Protein AF-A0A2N1A3V5-F1 (afdb_monomer)

Secondary structure (DSSP, 8-state):
--HHHHHHHHHHHPPP--EEE--GGGSPPHHHHHHHHHHHHHHHHHHHH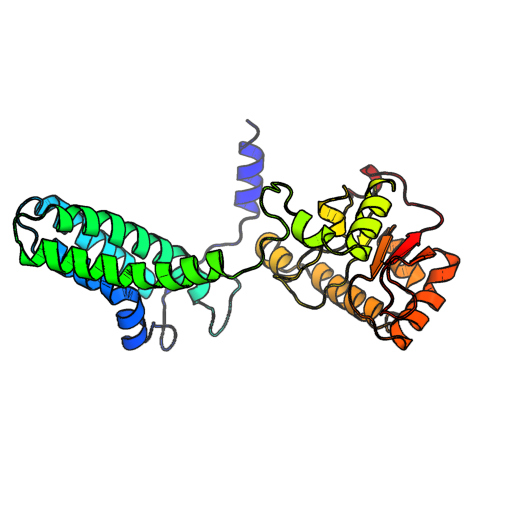-STTHHHHHHHHHHHHHHHHHHHHEEE--S--GGGTTHHIIIIIHHHHHHHHHHHHHHHHHT-SSHHHHHHHHHHHHHHTTHHHHHHHHHHHS--TTTT--STTTTTTTSHHHHHHHHHHHHSPS-EEE----SSSS-S-SHHHHHTT-EES---HHHHHHHH---HHHHHHHHHHHHHHTT--TTHHHHHHHTTEEEEEE-S---HHHHHHHHHHHTTTEEEEE-S-TTSPP-EEEEESS----GGGT--

Foldseek 3Di:
DVVVVVCVCCVVQPDDFDKDFQDDPSADDPVNVCVVCVLLLVLLVLLCVFDPCNVVSPVLSVVLVVLVVVLRTIAGQAPDDDNCRRVCSVVPSCVCSRVVSLVRSLVSQCVGPDPVSNVVSVVSVVVVCPCVVVVVVCVVPDDCQQPPPPDPCSVVLSDQLSVVQLVVLLPDAEFEEEEAQPDQDPDPPCPSCVNNVYHYLADRLVVCCRNNNDDVVSVVVNVLSNCLLQLNRPLLQVVCVVSQGFKYWDADAGDPVSVVSNCVNHVVQWDWDFRDDPPDGTGTMTGGPDHPHDPVVNVD

Sequence (300 aa):
MLIYPFFTDFSNGSLSTPVKLVTGLDHTPISRFLVLLWPLLLLIVMGLFEPKYRKWSITIALTFAFMLLVSEMIYIDDPTEGKYLRTNTVMKWWGWIYVGGIVSLGAVCLGSSKMWIRWSTVVILLLVNAYAYDVARHWVYSTKSAMGQLEGHAWYTSDGSHRDMFNYLQAQPFGILLENVPDNAYMNSSIYALFNNKAILLGWPSHLRTWHGDVPQVWNTTNDIRRFYEGKLANSADWLQVNKVNYVILERHQDVGAFELIHQQIKDDYTWQRFSPQQQAAKGIWTRKILFKNQADISQ

Solvent-accessible surface area (backbone atoms only — not comparable to full-atom values): 16919 Å² total; per-residue (Å²): 128,77,61,56,63,51,50,52,53,48,63,73,67,48,72,76,75,49,75,39,72,56,56,85,84,70,46,74,54,65,69,59,48,45,73,72,40,44,66,46,53,52,38,32,56,47,20,65,67,34,78,77,53,33,72,62,32,33,50,54,24,50,51,48,51,47,50,52,51,49,54,60,45,38,28,54,55,58,97,47,62,78,100,39,42,49,46,62,31,58,62,54,48,44,50,51,51,47,54,53,39,43,55,53,39,43,54,54,32,53,67,36,82,47,66,68,50,20,52,52,40,51,52,46,56,53,59,72,48,53,60,52,56,58,52,50,49,47,63,70,73,50,86,63,90,42,68,94,58,85,58,93,54,48,68,61,43,68,43,66,38,52,32,52,52,47,58,51,45,53,74,44,76,62,39,26,28,40,63,71,58,93,64,47,56,99,60,101,54,52,58,71,21,67,79,35,69,33,44,54,74,68,74,45,50,53,54,49,30,74,78,72,42,89,51,71,65,55,56,52,52,46,51,50,47,41,28,41,70,59,35,68,42,77,64,49,43,59,55,37,55,77,68,52,50,28,34,40,52,36,84,56,85,63,58,69,67,24,50,51,47,41,44,73,56,31,50,90,55,29,46,80,47,78,48,42,61,89,93,50,64,72,22,34,36,36,36,38,74,73,64,65,83,50,74,79,75,68,76,117

Radius of gyration: 26.78 Å; Cα contacts (8 Å, |Δi|>4): 350; chains: 1; bounding box: 57×45×72 Å

Mean predicted aligned error: 7.6 Å

pLDDT: mean 90.02, std 10.29, range [37.59, 98.56]

Structure (mmCIF, N/CA/C/O backbone):
data_AF-A0A2N1A3V5-F1
#
_entry.id   AF-A0A2N1A3V5-F1
#
loop_
_atom_site.group_PDB
_atom_site.id
_atom_site.type_symbol
_atom_site.label_atom_id
_atom_site.label_alt_id
_atom_site.label_comp_id
_atom_site.label_asym_id
_atom_site.label_entity_id
_atom_site.label_seq_id
_atom_site.pdbx_PDB_ins_code
_atom_site.Cartn_x
_atom_site.Cartn_y
_atom_site.Cartn_z
_atom_site.occupancy
_atom_site.B_iso_or_equiv
_atom_site.auth_seq_id
_atom_site.auth_comp_id
_atom_site.auth_asym_id
_atom_site.auth_atom_id
_atom_site.pdbx_PDB_model_num
ATOM 1 N N . MET A 1 1 ? 16.473 -26.299 12.539 1.00 54.81 1 MET A N 1
ATOM 2 C CA . MET A 1 1 ? 16.517 -24.905 13.036 1.00 54.81 1 MET A CA 1
ATOM 3 C C . MET A 1 1 ? 16.822 -23.955 11.875 1.00 54.81 1 MET A C 1
ATOM 5 O O . MET A 1 1 ? 17.945 -23.502 11.746 1.00 54.81 1 MET A O 1
ATOM 9 N N . LEU A 1 2 ? 15.846 -23.669 11.006 1.00 62.75 2 LEU A N 1
ATOM 10 C CA . LEU A 1 2 ? 16.014 -22.686 9.914 1.00 62.75 2 LEU A CA 1
ATOM 11 C C . LEU A 1 2 ? 15.670 -21.252 10.349 1.00 62.75 2 LEU A C 1
ATOM 13 O O . LEU A 1 2 ? 16.005 -20.297 9.665 1.00 62.75 2 LEU A O 1
ATOM 17 N N . ILE A 1 3 ? 15.024 -21.103 11.507 1.00 69.31 3 ILE A N 1
ATOM 18 C CA . ILE A 1 3 ? 14.579 -19.806 12.020 1.00 69.31 3 ILE A CA 1
ATOM 19 C C . ILE A 1 3 ? 15.674 -19.063 12.796 1.00 69.31 3 ILE A C 1
ATOM 21 O O . ILE A 1 3 ? 15.605 -17.851 12.933 1.00 69.31 3 ILE A O 1
ATOM 25 N N . TYR A 1 4 ? 16.687 -19.780 13.297 1.00 77.00 4 TYR A N 1
ATOM 26 C CA . TYR A 1 4 ? 17.766 -19.180 14.083 1.00 77.00 4 TYR A CA 1
ATOM 27 C C . TYR A 1 4 ? 18.659 -18.261 13.232 1.00 77.00 4 TYR A C 1
ATOM 29 O O . TYR A 1 4 ? 18.776 -17.102 13.610 1.00 77.00 4 TYR A O 1
ATOM 37 N N . PRO A 1 5 ? 19.171 -18.684 12.053 1.00 76.69 5 PRO A N 1
ATOM 38 C CA . PRO A 1 5 ? 19.904 -17.776 11.167 1.00 76.69 5 PRO A CA 1
ATOM 39 C C . PRO A 1 5 ? 19.055 -16.569 10.753 1.00 76.69 5 PRO A C 1
ATOM 41 O O . PRO A 1 5 ? 19.515 -15.440 10.843 1.00 76.69 5 PRO A O 1
ATOM 44 N N . PHE A 1 6 ? 17.776 -16.795 10.419 1.00 74.94 6 PHE A N 1
ATOM 45 C CA . PHE A 1 6 ? 16.840 -15.718 10.095 1.00 74.94 6 PHE A CA 1
ATOM 46 C C . PHE A 1 6 ? 16.686 -14.711 11.239 1.00 74.94 6 PHE A C 1
ATOM 48 O O . PHE A 1 6 ? 16.766 -13.516 10.996 1.00 74.94 6 PHE A O 1
ATOM 55 N N . PHE A 1 7 ? 16.482 -15.154 12.484 1.00 75.94 7 PHE A N 1
ATOM 56 C CA . PHE A 1 7 ? 16.355 -14.235 13.618 1.00 75.94 7 PHE A CA 1
ATOM 57 C C . PHE A 1 7 ? 17.662 -13.522 13.947 1.00 75.94 7 PHE A C 1
ATOM 59 O O . PHE A 1 7 ? 17.616 -12.365 14.350 1.00 75.94 7 PHE A O 1
ATOM 66 N N . THR A 1 8 ? 18.809 -14.178 13.781 1.00 78.88 8 THR A N 1
ATOM 67 C CA . THR A 1 8 ? 20.114 -13.544 13.978 1.00 78.88 8 THR A CA 1
ATOM 68 C C . THR A 1 8 ? 20.343 -12.448 12.939 1.00 78.88 8 THR A C 1
ATOM 70 O O . THR A 1 8 ? 20.636 -11.316 13.318 1.00 78.88 8 THR A O 1
ATOM 73 N N . ASP A 1 9 ? 20.117 -12.735 11.658 1.00 73.50 9 ASP A N 1
ATOM 74 C CA . ASP A 1 9 ? 20.274 -11.754 10.580 1.00 73.50 9 ASP A CA 1
ATOM 75 C C . ASP A 1 9 ? 19.220 -10.644 10.671 1.00 73.50 9 ASP A C 1
ATOM 77 O O . ASP A 1 9 ? 19.547 -9.466 10.555 1.00 73.50 9 ASP A O 1
ATOM 81 N N . PHE A 1 10 ? 17.964 -10.992 10.966 1.00 69.06 10 PHE A N 1
ATOM 82 C CA . PHE A 1 10 ? 16.883 -10.027 11.152 1.00 69.06 10 PHE A CA 1
ATOM 83 C C . PHE A 1 10 ? 17.120 -9.135 12.370 1.00 69.06 10 PHE A C 1
ATOM 85 O O . PHE A 1 10 ? 16.929 -7.932 12.276 1.00 69.06 10 PHE A O 1
ATOM 92 N N . SER A 1 11 ? 17.560 -9.681 13.507 1.00 69.56 11 SER A N 1
ATOM 93 C CA . SER A 1 11 ? 17.842 -8.882 14.706 1.00 69.56 11 SER A CA 1
ATOM 94 C C . SER A 1 11 ? 19.029 -7.948 14.490 1.00 69.56 11 SER A C 1
ATOM 96 O O . SER A 1 11 ? 18.981 -6.803 14.933 1.00 69.56 11 SER A O 1
ATOM 98 N N . ASN A 1 12 ? 20.075 -8.412 13.803 1.00 71.00 12 ASN A N 1
ATOM 99 C CA . ASN A 1 12 ? 21.267 -7.609 13.526 1.00 71.00 12 ASN A CA 1
ATOM 100 C C . ASN A 1 12 ? 21.033 -6.563 12.424 1.00 71.00 12 ASN A C 1
ATOM 102 O O . ASN A 1 12 ? 21.645 -5.501 12.458 1.00 71.00 12 ASN A O 1
ATOM 106 N N . GLY A 1 13 ? 20.156 -6.856 11.459 1.00 62.16 13 GLY A N 1
ATOM 107 C CA . GLY A 1 13 ? 19.764 -5.947 10.380 1.00 62.16 13 GLY A CA 1
ATOM 108 C C . GLY A 1 13 ? 18.531 -5.094 10.687 1.00 62.16 13 GLY A C 1
ATOM 109 O O . GLY A 1 13 ? 18.191 -4.217 9.893 1.00 62.16 13 GLY A O 1
ATOM 110 N N . SER A 1 14 ? 17.840 -5.341 11.805 1.00 62.28 14 SER A N 1
ATOM 111 C CA . SER A 1 14 ? 16.654 -4.570 12.170 1.00 62.28 14 SER A CA 1
ATOM 112 C C . SER A 1 14 ? 17.041 -3.126 12.454 1.00 62.28 14 SER A C 1
ATOM 114 O O . SER A 1 14 ? 17.944 -2.840 13.242 1.00 62.28 14 SER A O 1
ATOM 116 N N . LEU A 1 15 ? 16.338 -2.203 11.798 1.00 61.25 15 LEU A N 1
ATOM 117 C CA . LEU A 1 15 ? 16.410 -0.793 12.145 1.00 61.25 15 LEU A CA 1
ATOM 118 C C . LEU A 1 15 ? 16.051 -0.655 13.625 1.00 61.25 15 LEU A C 1
ATOM 120 O O . LEU A 1 15 ? 15.117 -1.307 14.105 1.00 61.25 15 LEU A O 1
ATOM 124 N N . SER A 1 16 ? 16.778 0.200 14.348 1.00 65.31 16 SER A N 1
ATOM 125 C CA . SER A 1 16 ? 16.343 0.585 15.684 1.00 65.31 16 SER A CA 1
ATOM 126 C C . SER A 1 16 ? 14.891 1.062 15.588 1.00 65.31 16 SER A C 1
ATOM 128 O O . SER A 1 16 ? 14.517 1.762 14.647 1.00 65.31 16 SER A O 1
ATOM 130 N N . THR A 1 17 ? 14.051 0.671 16.546 1.00 66.88 17 THR A N 1
ATOM 131 C CA . THR A 1 17 ? 12.679 1.184 16.667 1.00 66.88 17 THR A CA 1
ATOM 132 C C . THR A 1 17 ? 12.624 2.191 17.815 1.00 66.88 17 THR A C 1
ATOM 134 O O . THR A 1 17 ? 12.073 1.863 18.874 1.00 66.88 17 THR A O 1
ATOM 137 N N . PRO A 1 18 ? 13.259 3.376 17.688 1.00 80.44 18 PRO A N 1
ATOM 138 C CA . PRO A 1 18 ? 13.220 4.361 18.747 1.00 80.44 18 PRO A CA 1
ATOM 139 C C . PRO A 1 18 ? 11.768 4.724 19.042 1.00 80.44 18 PRO A C 1
ATOM 141 O O . PRO A 1 18 ? 10.959 4.958 18.147 1.00 80.44 18 PRO A O 1
ATOM 144 N N . VAL A 1 19 ? 11.427 4.744 20.323 1.00 87.44 19 VAL A N 1
ATOM 145 C CA . VAL A 1 19 ? 10.145 5.266 20.784 1.00 87.44 19 VAL A CA 1
ATOM 146 C C . VAL A 1 19 ? 10.364 6.729 21.133 1.00 87.44 19 VAL A C 1
ATOM 148 O O . VAL A 1 19 ? 11.245 7.049 21.932 1.00 87.44 19 VAL A O 1
ATOM 151 N N . LYS A 1 20 ? 9.567 7.618 20.544 1.00 90.75 20 LYS A N 1
ATOM 152 C CA . LYS A 1 20 ? 9.577 9.053 20.840 1.00 90.75 20 LYS A CA 1
ATOM 153 C C . LYS A 1 20 ? 8.276 9.476 21.502 1.00 90.75 20 LYS A C 1
ATOM 155 O O . LYS A 1 20 ? 7.218 8.889 21.271 1.00 90.75 20 LYS A O 1
ATOM 160 N N . LEU A 1 21 ? 8.368 10.518 22.324 1.00 92.56 21 LEU A N 1
ATOM 161 C CA . LEU A 1 21 ? 7.198 11.210 22.849 1.00 92.56 21 LEU A CA 1
ATOM 162 C C . LEU A 1 21 ? 6.596 12.091 21.755 1.00 92.56 21 LEU A C 1
ATOM 164 O O . LEU A 1 21 ? 7.317 12.744 21.000 1.00 92.56 21 LEU A O 1
ATOM 168 N N . VAL A 1 22 ? 5.271 12.119 21.691 1.00 92.12 22 VAL A N 1
ATOM 169 C CA . VAL A 1 22 ? 4.532 13.075 20.865 1.00 92.12 22 VAL A CA 1
ATOM 170 C C . VAL A 1 22 ? 4.698 14.465 21.477 1.00 92.12 22 VAL A C 1
ATOM 172 O O . VAL A 1 22 ? 4.609 14.617 22.695 1.00 92.12 22 VAL A O 1
ATOM 175 N N . THR A 1 23 ? 4.966 15.479 20.650 1.00 91.69 23 THR A N 1
ATOM 176 C CA . THR A 1 23 ? 5.179 16.851 21.129 1.00 91.69 23 THR A CA 1
ATOM 177 C C . THR A 1 23 ? 4.416 17.875 20.292 1.00 91.69 23 THR A C 1
ATOM 179 O O . THR A 1 23 ? 4.174 17.680 19.104 1.00 91.69 23 THR A O 1
ATOM 182 N N . GLY A 1 24 ? 4.035 18.992 20.919 1.00 88.75 24 GLY A N 1
ATOM 183 C CA . GLY A 1 24 ? 3.518 20.178 20.233 1.00 88.75 24 GLY A CA 1
ATOM 184 C C . GLY A 1 24 ? 2.336 19.905 19.296 1.00 88.75 24 GLY A C 1
ATOM 185 O O . GLY A 1 24 ? 1.269 19.475 19.731 1.00 88.75 24 GLY A O 1
ATOM 186 N N . LEU A 1 25 ? 2.529 20.203 18.009 1.00 87.06 25 LEU A N 1
ATOM 187 C CA . LEU A 1 25 ? 1.499 20.095 16.968 1.00 87.06 25 LEU A CA 1
ATOM 188 C C . LEU A 1 25 ? 1.279 18.663 16.461 1.00 87.06 25 LEU A C 1
ATOM 190 O O . LEU A 1 25 ? 0.334 18.440 15.706 1.00 87.06 25 LEU A O 1
ATOM 194 N N . ASP A 1 26 ? 2.105 17.702 16.884 1.00 89.50 26 ASP A N 1
ATOM 195 C CA . ASP A 1 26 ? 1.961 16.299 16.484 1.00 89.50 26 ASP A CA 1
ATOM 196 C C . ASP A 1 26 ? 0.851 15.582 17.265 1.00 89.50 26 ASP A C 1
ATOM 198 O O . ASP A 1 26 ? 0.452 14.470 16.905 1.00 89.50 26 ASP A O 1
ATOM 202 N N . HIS A 1 27 ? 0.325 16.198 18.329 1.00 92.56 27 HIS A N 1
ATOM 203 C CA . HIS A 1 27 ? -0.861 15.697 19.015 1.00 92.56 27 HIS A CA 1
ATOM 204 C C . HIS A 1 27 ? -2.079 15.709 18.097 1.00 92.56 27 HIS A C 1
ATOM 206 O O . HIS A 1 27 ? -2.301 16.637 17.314 1.00 92.56 27 HIS A O 1
ATOM 212 N N . THR A 1 28 ? -2.916 14.683 18.224 1.00 92.00 28 THR A N 1
ATOM 213 C CA . THR A 1 28 ? -4.140 14.606 17.437 1.00 92.00 28 THR A CA 1
ATOM 214 C C . THR A 1 28 ? -5.072 15.731 17.881 1.00 92.00 28 THR A C 1
ATOM 216 O O . THR A 1 28 ? -5.415 15.800 19.064 1.00 92.00 28 THR A O 1
ATOM 219 N N . PRO A 1 29 ? -5.561 16.590 16.966 1.00 93.56 29 PRO A N 1
ATOM 220 C CA . PRO A 1 29 ? -6.566 17.578 17.323 1.00 93.56 29 PRO A CA 1
ATOM 221 C C . PRO A 1 29 ? -7.776 16.898 17.969 1.00 93.56 29 PRO A C 1
ATOM 223 O O . PRO A 1 29 ? -8.329 15.955 17.398 1.00 93.56 29 PRO A O 1
ATOM 226 N N . ILE A 1 30 ? -8.211 17.394 19.131 1.00 94.06 30 ILE A N 1
ATOM 227 C CA . ILE A 1 30 ? -9.273 16.769 19.943 1.00 94.06 30 ILE A CA 1
ATOM 228 C C . ILE A 1 30 ? -10.534 16.510 19.112 1.00 94.06 30 ILE A C 1
ATOM 230 O O . ILE A 1 30 ? -11.133 15.445 19.210 1.00 94.06 30 ILE A O 1
ATOM 234 N N . SER A 1 31 ? -10.911 17.442 18.234 1.00 96.12 31 SER A N 1
ATOM 235 C CA . SER A 1 31 ? -12.064 17.270 17.346 1.00 96.12 31 SER A CA 1
ATOM 236 C C . SER A 1 31 ? -11.926 16.055 16.424 1.00 96.12 31 SER A C 1
ATOM 238 O O . SER A 1 31 ? -12.871 15.284 16.291 1.00 96.12 31 SER A O 1
ATOM 240 N N . ARG A 1 32 ? -10.747 15.834 15.830 1.00 93.88 32 ARG A N 1
ATOM 241 C CA . ARG A 1 32 ? -10.474 14.672 14.967 1.00 93.88 32 ARG A CA 1
ATOM 242 C C . ARG A 1 32 ? -10.412 13.381 15.774 1.00 93.88 32 ARG A C 1
ATOM 244 O O . ARG A 1 32 ? -10.947 12.372 15.327 1.00 93.88 32 ARG A O 1
ATOM 251 N N . PHE A 1 33 ? -9.813 13.432 16.963 1.00 94.25 33 PHE A N 1
ATOM 252 C CA . PHE A 1 33 ? -9.770 12.301 17.887 1.00 94.25 33 PHE A CA 1
ATOM 253 C C . PHE A 1 33 ? -11.186 11.845 18.256 1.00 94.25 33 PHE A C 1
ATOM 255 O O . PHE A 1 33 ? -11.514 10.671 18.113 1.00 94.25 33 PHE A O 1
ATOM 262 N N . LEU A 1 34 ? -12.056 12.780 18.649 1.00 96.06 34 LEU A N 1
ATOM 263 C CA . LEU A 1 34 ? -13.447 12.489 18.988 1.00 96.06 34 LEU A CA 1
ATOM 264 C C . LEU A 1 34 ? -14.230 11.976 17.778 1.00 96.06 34 LEU A C 1
ATOM 266 O O . LEU A 1 34 ? -14.886 10.949 17.886 1.00 96.06 34 LEU A O 1
ATOM 270 N N . VAL A 1 35 ? -14.138 12.629 16.616 1.00 94.38 35 VAL A N 1
ATOM 271 C CA . VAL A 1 35 ? -14.856 12.193 15.403 1.00 94.38 35 VAL A CA 1
ATOM 272 C C . VAL A 1 35 ? -14.436 10.792 14.954 1.00 94.38 35 VAL A C 1
ATOM 274 O O . VAL A 1 35 ? -15.271 10.042 14.457 1.00 94.38 35 VAL A O 1
ATOM 277 N N . LEU A 1 36 ? -13.172 10.414 15.136 1.00 93.88 36 LEU A N 1
ATOM 278 C CA . LEU A 1 36 ? -12.700 9.086 14.755 1.00 93.88 36 LEU A CA 1
ATOM 279 C C . LEU A 1 36 ? -13.036 8.020 15.809 1.00 93.88 36 LEU A C 1
ATOM 281 O O . LEU A 1 36 ? -13.425 6.908 15.464 1.00 93.88 36 LEU A O 1
ATOM 285 N N . LEU A 1 37 ? -12.877 8.345 17.094 1.00 96.38 37 LEU A N 1
ATOM 286 C CA . LEU A 1 37 ? -12.910 7.367 18.184 1.00 96.38 37 LEU A CA 1
ATOM 287 C C . LEU A 1 37 ? -14.205 7.383 19.000 1.00 96.38 37 LEU A C 1
ATOM 289 O O . LEU A 1 37 ? -14.332 6.567 19.912 1.00 96.38 37 LEU A O 1
ATOM 293 N N . TRP A 1 38 ? -15.183 8.245 18.688 1.00 97.06 38 TRP A N 1
ATOM 294 C CA . TRP A 1 38 ? -16.447 8.331 19.436 1.00 97.06 38 TRP A CA 1
ATOM 295 C C . TRP A 1 38 ? -17.125 6.975 19.693 1.00 97.06 38 TRP A C 1
ATOM 297 O O . TRP A 1 38 ? -17.597 6.799 20.819 1.00 97.06 38 TRP A O 1
ATOM 307 N N . PRO A 1 39 ? -17.153 5.988 18.764 1.00 97.62 39 PRO A N 1
ATOM 308 C CA . PRO A 1 39 ? -17.832 4.722 19.026 1.00 97.62 39 PRO A CA 1
ATOM 309 C C . PRO A 1 39 ? -17.152 3.965 20.164 1.00 97.62 39 PRO A C 1
ATOM 311 O O . PRO A 1 39 ? -17.810 3.494 21.091 1.00 97.62 39 PRO A O 1
ATOM 314 N N . LEU A 1 40 ? -15.818 3.911 20.128 1.00 98.19 40 LEU A N 1
ATOM 315 C CA . LEU A 1 40 ? -15.018 3.271 21.161 1.00 98.19 40 LEU A CA 1
ATOM 316 C C . LEU A 1 40 ? -15.095 4.047 22.479 1.00 98.19 40 LEU A C 1
ATOM 318 O O . LEU A 1 40 ? -15.264 3.435 23.527 1.00 98.19 40 LEU A O 1
ATOM 322 N N . LEU A 1 41 ? -15.029 5.380 22.447 1.00 98.31 41 LEU A N 1
ATOM 323 C CA . LEU A 1 41 ? -15.118 6.210 23.652 1.00 98.31 41 LEU A CA 1
ATOM 324 C C . LEU A 1 41 ? -16.463 6.031 24.368 1.00 98.31 41 LEU A C 1
ATOM 326 O O . LEU A 1 41 ? -16.487 5.850 25.585 1.00 98.31 41 LEU A O 1
ATOM 330 N N . LEU A 1 42 ? -17.578 6.008 23.630 1.00 98.38 42 LEU A N 1
ATOM 331 C CA . LEU A 1 42 ? -18.893 5.725 24.210 1.00 98.38 42 LEU A CA 1
ATOM 332 C C . LEU A 1 42 ? -18.965 4.309 24.787 1.00 98.38 42 LEU A C 1
ATOM 334 O O . LEU A 1 42 ? -19.506 4.124 25.876 1.00 98.38 42 LEU A O 1
ATOM 338 N N . LEU A 1 43 ? -18.397 3.314 24.100 1.00 98.44 43 LEU A N 1
ATOM 339 C CA . LEU A 1 43 ? -18.345 1.940 24.601 1.00 98.44 43 LEU A CA 1
ATOM 340 C C . LEU A 1 43 ? -17.472 1.798 25.851 1.00 98.44 43 LEU A C 1
ATOM 342 O O . LEU A 1 43 ? -17.847 1.051 26.750 1.00 98.44 43 LEU A O 1
ATOM 346 N N . ILE A 1 44 ? -16.364 2.537 25.952 1.00 98.56 44 ILE A N 1
ATOM 347 C CA . ILE A 1 44 ? -15.540 2.614 27.167 1.00 98.56 44 ILE A CA 1
ATOM 348 C C . ILE A 1 44 ? -16.379 3.177 28.313 1.00 98.56 44 ILE A C 1
ATOM 350 O O . ILE A 1 44 ? -16.464 2.547 29.365 1.00 98.56 44 ILE A O 1
ATOM 354 N N . VAL A 1 45 ? -17.049 4.316 28.102 1.00 98.25 45 VAL A N 1
ATOM 355 C CA . VAL A 1 45 ? -17.907 4.935 29.123 1.00 98.25 45 VAL A CA 1
ATOM 356 C C . VAL A 1 45 ? -18.994 3.960 29.569 1.00 98.25 45 VAL A C 1
ATOM 358 O O . VAL A 1 45 ? -19.115 3.692 30.760 1.00 98.25 45 VAL A O 1
ATOM 361 N N . MET A 1 46 ? -19.746 3.368 28.641 1.00 98.19 46 MET A N 1
ATOM 362 C CA . MET A 1 46 ? -20.787 2.391 28.977 1.00 98.19 46 MET A CA 1
ATOM 363 C C . MET A 1 46 ? -20.225 1.153 29.682 1.00 98.19 46 MET A C 1
ATOM 365 O O . MET A 1 46 ? -20.824 0.677 30.647 1.00 98.19 46 MET A O 1
ATOM 369 N N . GLY A 1 47 ? -19.054 0.675 29.259 1.00 97.56 47 GLY A N 1
ATOM 370 C CA . GLY A 1 47 ? -18.364 -0.454 29.869 1.00 97.56 47 GLY A CA 1
ATOM 371 C C . GLY A 1 47 ? -18.021 -0.223 31.343 1.00 97.56 47 GLY A C 1
ATOM 372 O O . GLY A 1 47 ? -18.090 -1.164 32.136 1.00 97.56 47 GLY A O 1
ATOM 373 N N . LEU A 1 48 ? -17.744 1.019 31.751 1.00 97.75 48 LEU A N 1
ATOM 374 C CA . LEU A 1 48 ? -17.525 1.373 33.160 1.00 97.75 48 LEU A CA 1
ATOM 375 C C . LEU A 1 48 ? -18.802 1.272 34.015 1.00 97.75 48 LEU A C 1
ATOM 377 O O . LEU A 1 48 ? -18.717 1.038 35.224 1.00 97.75 48 LEU A O 1
ATOM 381 N N . PHE A 1 49 ? -19.980 1.420 33.401 1.00 96.75 49 PHE A N 1
ATOM 382 C CA . PHE A 1 49 ? -21.285 1.367 34.072 1.00 96.75 49 PHE A CA 1
ATOM 383 C C . PHE A 1 49 ? -22.002 0.019 33.933 1.00 96.75 49 PHE A C 1
ATOM 385 O O . PHE A 1 49 ? -23.097 -0.140 34.477 1.00 96.75 49 PHE A O 1
ATOM 392 N N . GLU A 1 50 ? -21.406 -0.958 33.245 1.00 96.56 50 GLU A N 1
ATOM 393 C CA . GLU A 1 50 ? -22.018 -2.264 33.014 1.00 96.56 50 GLU A CA 1
ATOM 394 C C . GLU A 1 50 ? -22.180 -3.063 34.322 1.00 96.56 50 GLU A C 1
ATOM 396 O O . GLU A 1 50 ? -21.179 -3.412 34.954 1.00 96.56 50 GLU A O 1
ATOM 401 N N . PRO A 1 51 ? -23.410 -3.404 34.760 1.00 93.88 51 PRO A N 1
ATOM 402 C CA . PRO A 1 51 ? -23.592 -4.060 36.051 1.00 93.88 51 PRO A CA 1
ATOM 403 C C . PRO A 1 51 ? -23.404 -5.581 36.021 1.00 93.88 51 PRO A C 1
ATOM 405 O O . PRO A 1 51 ? -22.993 -6.139 37.037 1.00 93.88 51 PRO A O 1
ATOM 408 N N . LYS A 1 52 ? -23.704 -6.273 34.912 1.00 93.38 52 LYS A N 1
ATOM 409 C CA . LYS A 1 52 ? -23.722 -7.747 34.875 1.00 93.38 52 LYS A CA 1
ATOM 410 C C . LYS A 1 52 ? -22.314 -8.333 34.867 1.00 93.38 52 LYS A C 1
ATOM 412 O O . LYS A 1 52 ? -22.026 -9.269 35.605 1.00 93.38 52 LYS A O 1
ATOM 417 N N . TYR A 1 53 ? -21.430 -7.750 34.061 1.00 93.19 53 TYR A N 1
ATOM 418 C CA . TYR A 1 53 ? -20.041 -8.190 33.893 1.00 93.19 53 TYR A CA 1
ATOM 419 C C . TYR A 1 53 ? -19.048 -7.160 34.438 1.00 93.19 53 TYR A C 1
ATOM 421 O O . TYR A 1 53 ? -17.959 -6.994 33.897 1.00 93.19 53 TYR A O 1
ATOM 429 N N . ARG A 1 54 ? -19.419 -6.452 35.512 1.00 93.25 54 ARG A N 1
ATOM 430 C CA . ARG A 1 54 ? -18.773 -5.207 35.950 1.00 93.25 54 ARG A CA 1
ATOM 431 C C . ARG A 1 54 ? -17.249 -5.254 36.016 1.00 93.25 54 ARG A C 1
ATOM 433 O O . ARG A 1 54 ? -16.598 -4.416 35.407 1.00 93.25 54 ARG A O 1
ATOM 440 N N . LYS A 1 55 ? -16.674 -6.225 36.736 1.00 96.12 55 LYS A N 1
ATOM 441 C CA . LYS A 1 55 ? -15.209 -6.328 36.887 1.00 96.12 55 LYS A CA 1
ATOM 442 C C . LYS A 1 55 ? -14.523 -6.486 35.529 1.00 96.12 55 LYS A C 1
ATOM 444 O O . LYS A 1 55 ? -13.611 -5.735 35.220 1.00 96.12 55 LYS A O 1
ATOM 449 N N . TRP A 1 56 ? -15.018 -7.417 34.715 1.00 96.25 56 TRP A N 1
ATOM 450 C CA . TRP A 1 56 ? -14.482 -7.707 33.387 1.00 96.25 56 TRP A CA 1
ATOM 451 C C . TRP A 1 56 ? -14.619 -6.519 32.430 1.00 96.25 56 TRP A C 1
ATOM 453 O O . TRP A 1 56 ? -13.658 -6.127 31.776 1.00 96.25 56 TRP A O 1
ATOM 463 N N . SER A 1 57 ? -15.800 -5.904 32.410 1.00 97.19 57 SER A N 1
ATOM 464 C CA . SER A 1 57 ? -16.104 -4.741 31.582 1.00 97.19 57 SER A CA 1
ATOM 465 C C . SER A 1 57 ? -15.217 -3.542 31.925 1.00 97.19 57 SER A C 1
ATOM 467 O O . SER A 1 57 ? -14.649 -2.924 31.028 1.00 97.19 57 SER A O 1
ATOM 469 N N . ILE A 1 58 ? -15.022 -3.257 33.220 1.00 98.06 58 ILE A N 1
ATOM 470 C CA . ILE A 1 58 ? -14.113 -2.199 33.683 1.00 98.06 58 ILE A CA 1
ATOM 471 C C . ILE A 1 58 ? -12.673 -2.506 33.272 1.00 98.06 58 ILE A C 1
ATOM 473 O O . ILE A 1 58 ? -11.996 -1.610 32.778 1.00 98.06 58 ILE A O 1
ATOM 477 N N . THR A 1 59 ? -12.202 -3.747 33.441 1.00 98.19 59 THR A N 1
ATOM 478 C CA . THR A 1 59 ? -10.848 -4.131 33.018 1.00 98.19 59 THR A CA 1
ATOM 479 C C . THR A 1 59 ? -10.645 -3.860 31.532 1.00 98.19 59 THR A C 1
ATOM 481 O O . THR A 1 59 ? -9.710 -3.149 31.181 1.00 98.19 59 THR A O 1
ATOM 484 N N . ILE A 1 60 ? -11.549 -4.336 30.671 1.00 97.94 60 ILE A N 1
ATOM 485 C CA . ILE A 1 60 ? -11.471 -4.092 29.225 1.00 97.94 60 ILE A CA 1
ATOM 486 C C . ILE A 1 60 ? -11.502 -2.587 28.922 1.00 97.94 60 ILE A C 1
ATOM 488 O O . ILE A 1 60 ? -10.655 -2.092 28.179 1.00 97.94 60 ILE A O 1
ATOM 492 N N . ALA A 1 61 ? -12.450 -1.849 29.508 1.00 98.31 61 ALA A N 1
ATOM 493 C CA . ALA A 1 61 ? -12.615 -0.417 29.268 1.00 98.31 61 ALA A CA 1
ATOM 494 C C . ALA A 1 61 ? -11.351 0.371 29.638 1.00 98.31 61 ALA A C 1
ATOM 496 O O . ALA A 1 61 ? -10.880 1.188 28.847 1.00 98.31 61 ALA A O 1
ATOM 497 N N . LEU A 1 62 ? -10.765 0.086 30.804 1.00 98.38 62 LEU A N 1
ATOM 498 C CA . LEU A 1 62 ? -9.530 0.722 31.256 1.00 98.38 62 LEU A CA 1
ATOM 499 C C . LEU A 1 62 ? -8.322 0.301 30.417 1.00 98.38 62 LEU A C 1
ATOM 501 O O . LEU A 1 62 ? -7.481 1.146 30.131 1.00 98.38 62 LEU A O 1
ATOM 505 N N . THR A 1 63 ? -8.239 -0.958 29.975 1.00 98.38 63 THR A N 1
ATOM 506 C CA . THR A 1 63 ? -7.166 -1.413 29.079 1.00 98.38 63 THR A CA 1
ATOM 507 C C . THR A 1 63 ? -7.190 -0.653 27.756 1.00 98.38 63 THR A C 1
ATOM 509 O O . THR A 1 63 ? -6.163 -0.109 27.358 1.00 98.38 63 THR A O 1
ATOM 512 N N . PHE A 1 64 ? -8.344 -0.551 27.089 1.00 98.25 64 PHE A N 1
ATOM 513 C CA . PHE A 1 64 ? -8.432 0.177 25.819 1.00 98.25 64 PHE A CA 1
ATOM 514 C C . PHE A 1 64 ? -8.272 1.690 26.000 1.00 98.25 64 PHE A C 1
ATOM 516 O O . PHE A 1 64 ? -7.613 2.324 25.178 1.00 98.25 64 PHE A O 1
ATOM 523 N N . ALA A 1 65 ? -8.782 2.269 27.092 1.00 98.19 65 ALA A N 1
ATOM 524 C CA . ALA A 1 65 ? -8.528 3.671 27.428 1.00 98.19 65 AL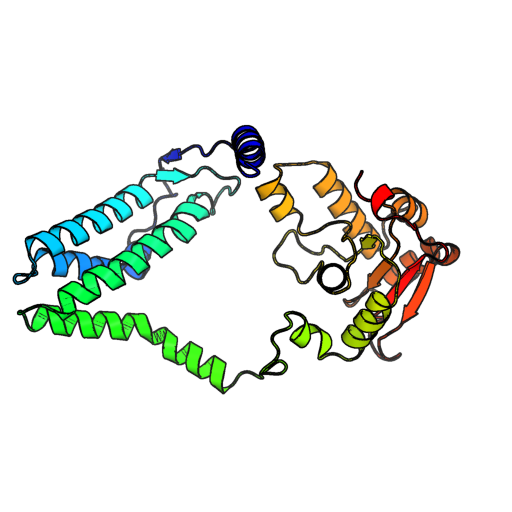A A CA 1
ATOM 525 C C . ALA A 1 65 ? -7.030 3.943 27.648 1.00 98.19 65 ALA A C 1
ATOM 527 O O . ALA A 1 65 ? -6.496 4.927 27.140 1.00 98.19 65 ALA A O 1
ATOM 528 N N . PHE A 1 66 ? -6.337 3.047 28.354 1.00 98.12 66 PHE A N 1
ATOM 529 C CA . PHE A 1 66 ? -4.897 3.134 28.569 1.00 98.12 66 PHE A CA 1
ATOM 530 C C . PHE A 1 66 ? -4.115 2.983 27.261 1.00 98.12 66 PHE A C 1
ATOM 532 O O . PHE A 1 66 ? -3.217 3.776 27.000 1.00 98.12 66 PHE A O 1
ATOM 539 N N . MET A 1 67 ? -4.472 2.024 26.404 1.00 97.31 67 MET A N 1
ATOM 540 C CA . MET A 1 67 ? -3.836 1.866 25.092 1.00 97.31 67 MET A CA 1
ATOM 541 C C . MET A 1 67 ? -4.024 3.105 24.209 1.00 97.31 67 MET A C 1
ATOM 543 O O . MET A 1 67 ? -3.062 3.545 23.583 1.00 97.31 67 MET A O 1
ATOM 547 N N . LEU A 1 68 ? -5.225 3.700 24.194 1.00 96.38 68 LEU A N 1
ATOM 548 C CA . LEU A 1 68 ? -5.474 4.967 23.501 1.00 96.38 68 LEU A CA 1
ATOM 549 C C . LEU A 1 68 ? -4.584 6.081 24.053 1.00 96.38 68 LEU A C 1
ATOM 551 O O . LEU A 1 68 ? -3.921 6.761 23.273 1.00 96.38 68 LEU A O 1
ATOM 555 N N . LEU A 1 69 ? -4.508 6.221 25.380 1.00 95.88 69 LEU A N 1
ATOM 556 C CA . LEU A 1 69 ? -3.650 7.210 26.030 1.00 95.88 69 LEU A CA 1
ATOM 557 C C . LEU A 1 69 ? -2.180 7.019 25.639 1.00 95.88 69 LEU A C 1
ATOM 559 O O . LEU A 1 69 ? -1.549 7.959 25.170 1.00 95.88 69 LEU A O 1
ATOM 563 N N . VAL A 1 70 ? -1.647 5.802 25.764 1.00 95.25 70 VAL A N 1
ATOM 564 C CA . VAL A 1 70 ? -0.263 5.484 25.384 1.00 95.25 70 VAL A CA 1
ATOM 565 C C . VAL A 1 70 ? -0.025 5.812 23.911 1.00 95.25 70 VAL A C 1
ATOM 567 O O . VAL A 1 70 ? 0.931 6.508 23.590 1.00 95.25 70 VAL A O 1
ATOM 570 N N . SER A 1 71 ? -0.922 5.401 23.015 1.00 94.19 71 SER A N 1
ATOM 571 C CA . SER A 1 71 ? -0.801 5.688 21.579 1.00 94.19 71 SER A CA 1
ATOM 572 C C . SER A 1 71 ? -0.908 7.179 21.222 1.00 94.19 71 SER A C 1
ATOM 574 O O . SER A 1 71 ? -0.494 7.592 20.138 1.00 94.19 71 SER A O 1
ATOM 576 N N . GLU A 1 72 ? -1.463 8.007 22.109 1.00 94.44 72 GLU A N 1
ATOM 577 C CA . GLU A 1 72 ? -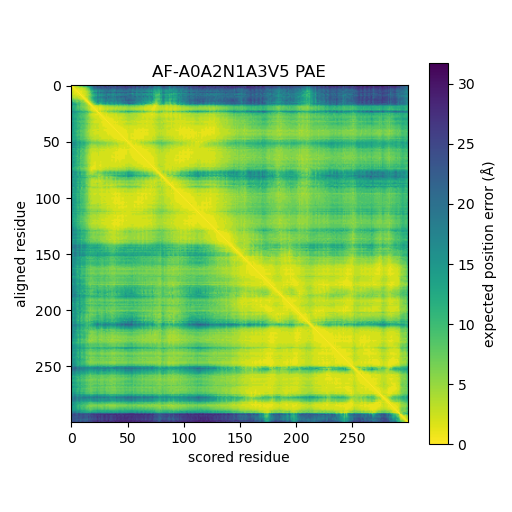1.467 9.459 21.939 1.00 94.44 72 GLU A CA 1
ATOM 578 C C . GLU A 1 72 ? -0.185 10.115 22.464 1.00 94.44 72 GLU A C 1
ATOM 580 O O . GLU A 1 72 ? 0.182 11.187 21.993 1.00 94.44 72 GLU A O 1
ATOM 585 N N . MET A 1 73 ? 0.511 9.470 23.403 1.00 94.38 73 MET A N 1
ATOM 586 C CA . MET A 1 73 ? 1.712 10.010 24.048 1.00 94.38 73 MET A CA 1
ATOM 587 C C . MET A 1 73 ? 3.018 9.536 23.409 1.00 94.38 73 MET A C 1
ATOM 589 O O . MET A 1 73 ? 4.014 10.253 23.488 1.00 94.38 73 MET A O 1
ATOM 593 N N . ILE A 1 74 ? 3.039 8.354 22.786 1.00 93.12 74 ILE A N 1
ATOM 594 C CA . ILE A 1 74 ? 4.245 7.786 22.172 1.00 93.12 74 ILE A CA 1
ATOM 595 C C . ILE A 1 74 ? 4.029 7.365 20.719 1.00 93.12 74 ILE A C 1
ATOM 597 O O . ILE A 1 74 ? 2.941 6.947 20.319 1.00 93.12 74 ILE A O 1
ATOM 601 N N . TYR A 1 75 ? 5.100 7.423 19.932 1.00 91.19 75 TYR A N 1
ATOM 602 C CA . TYR A 1 75 ? 5.144 6.852 18.593 1.00 91.19 75 TYR A CA 1
ATOM 603 C C . TYR A 1 75 ? 6.475 6.171 18.293 1.00 91.19 75 TYR A C 1
ATOM 605 O O . TYR A 1 75 ? 7.485 6.431 18.947 1.00 91.19 75 TYR A O 1
ATOM 613 N N . ILE A 1 76 ? 6.447 5.258 17.321 1.00 86.94 76 ILE A N 1
ATOM 614 C CA . ILE A 1 76 ? 7.661 4.653 16.770 1.00 86.94 76 ILE A CA 1
ATOM 615 C C . ILE A 1 76 ? 8.245 5.648 15.773 1.00 86.94 76 ILE A C 1
ATOM 617 O O . ILE A 1 76 ? 7.590 5.961 14.781 1.00 86.94 76 ILE A O 1
ATOM 621 N N . ASP A 1 77 ? 9.456 6.112 16.055 1.00 81.12 77 ASP A N 1
ATOM 622 C CA . ASP A 1 77 ? 10.260 6.963 15.188 1.00 81.12 77 ASP A CA 1
ATOM 623 C C . ASP A 1 77 ? 10.757 6.132 14.005 1.00 81.12 77 ASP A C 1
ATOM 625 O O . ASP A 1 77 ? 11.731 5.385 14.096 1.00 81.12 77 ASP A O 1
ATOM 629 N N . ASP A 1 78 ? 9.987 6.187 12.925 1.00 76.38 78 ASP A N 1
ATOM 630 C CA . ASP A 1 78 ? 10.254 5.493 11.678 1.00 76.38 78 ASP A CA 1
ATOM 631 C C . ASP A 1 78 ? 10.728 6.493 10.603 1.00 76.38 78 ASP A C 1
ATOM 633 O O . ASP A 1 78 ? 10.762 7.700 10.841 1.00 76.38 78 ASP A O 1
ATOM 637 N N . PRO A 1 79 ? 11.099 6.035 9.394 1.00 70.50 79 PRO A N 1
ATOM 638 C CA . PRO A 1 79 ? 11.555 6.931 8.330 1.00 70.50 79 PRO A CA 1
ATOM 639 C C . PRO A 1 79 ? 10.488 7.906 7.797 1.00 70.50 79 PRO A C 1
ATOM 641 O O . PRO A 1 79 ? 10.765 8.622 6.831 1.00 70.50 79 PRO A O 1
ATOM 644 N N . THR A 1 80 ? 9.257 7.900 8.328 1.00 74.12 80 THR A N 1
ATOM 645 C CA . THR A 1 80 ? 8.215 8.839 7.909 1.00 74.12 80 THR A CA 1
ATOM 646 C C . THR A 1 80 ? 8.354 10.146 8.684 1.00 74.12 80 THR A C 1
ATOM 648 O O . THR A 1 80 ? 8.249 10.196 9.901 1.00 74.12 80 THR A O 1
ATOM 651 N N . GLU A 1 81 ? 8.612 11.235 7.963 1.00 73.00 81 GLU A N 1
ATOM 652 C CA . GLU A 1 81 ? 8.933 12.532 8.563 1.00 73.00 81 GLU A CA 1
ATOM 653 C C . GLU A 1 81 ? 7.793 13.556 8.419 1.00 73.00 81 GLU A C 1
ATOM 655 O O . GLU A 1 81 ? 6.798 13.365 7.704 1.00 73.00 81 GLU A O 1
ATOM 660 N N . GLY A 1 82 ? 7.949 14.690 9.107 1.00 79.19 82 GLY A N 1
ATOM 661 C CA . GLY A 1 82 ? 7.050 15.837 9.026 1.00 79.19 82 GLY A CA 1
ATOM 662 C C . GLY A 1 82 ? 5.614 15.494 9.420 1.00 79.19 82 GLY A C 1
ATOM 663 O O . GLY A 1 82 ? 5.354 14.917 10.470 1.00 79.19 82 GLY A O 1
ATOM 664 N N . LYS A 1 83 ? 4.647 15.816 8.556 1.00 76.69 83 LYS A N 1
ATOM 665 C CA . LYS A 1 83 ? 3.217 15.594 8.845 1.00 76.69 83 LYS A CA 1
ATOM 666 C C . LYS A 1 83 ? 2.823 14.118 9.034 1.00 76.69 83 LYS A C 1
ATOM 668 O O . LYS A 1 83 ? 1.677 13.845 9.381 1.00 76.69 83 LYS A O 1
ATOM 673 N N . TYR A 1 84 ? 3.735 13.185 8.759 1.00 80.12 84 TYR A N 1
ATOM 674 C CA . TYR A 1 84 ? 3.506 11.746 8.817 1.00 80.12 84 TYR A CA 1
ATOM 675 C C . TYR A 1 84 ? 4.235 11.048 9.975 1.00 80.12 84 TYR A C 1
ATOM 677 O O . TYR A 1 84 ? 4.098 9.836 10.079 1.00 80.12 84 TYR A O 1
ATOM 685 N N . LEU A 1 85 ? 4.904 11.775 10.882 1.00 85.62 85 LEU A N 1
ATOM 686 C CA . LEU A 1 85 ? 5.699 11.214 11.996 1.00 85.62 85 LEU A CA 1
ATOM 687 C C . LEU A 1 85 ? 4.993 10.111 12.801 1.00 85.62 85 LEU A C 1
ATOM 689 O O . LEU A 1 85 ? 5.608 9.156 13.259 1.00 85.62 85 LEU A O 1
ATOM 693 N N . ARG A 1 86 ? 3.673 10.222 12.980 1.00 88.00 86 ARG A N 1
ATOM 694 C CA . ARG A 1 86 ? 2.877 9.277 13.780 1.00 88.00 86 ARG A CA 1
ATOM 695 C C . ARG A 1 86 ? 2.138 8.231 12.950 1.00 88.00 86 ARG A C 1
ATOM 697 O O . ARG A 1 86 ? 1.241 7.567 13.476 1.00 88.00 86 ARG A O 1
ATOM 704 N N . THR A 1 87 ? 2.479 8.070 11.670 1.00 84.50 87 THR A N 1
ATOM 705 C CA . THR A 1 87 ? 1.733 7.205 10.742 1.00 84.50 87 THR A CA 1
ATOM 706 C C . THR A 1 87 ? 1.622 5.788 11.275 1.00 84.50 87 THR A C 1
ATOM 708 O O . THR A 1 87 ? 0.524 5.247 11.300 1.00 84.50 87 THR A O 1
ATOM 711 N N . ASN A 1 88 ? 2.701 5.190 11.782 1.00 83.00 88 ASN A N 1
ATOM 712 C CA . ASN A 1 88 ? 2.626 3.837 12.335 1.00 83.00 88 ASN A CA 1
ATOM 713 C C . ASN A 1 88 ? 1.705 3.733 13.552 1.00 83.00 88 ASN A C 1
ATOM 715 O O . ASN A 1 88 ? 0.896 2.810 13.618 1.00 83.00 88 ASN A O 1
ATOM 719 N N . THR A 1 89 ? 1.786 4.668 14.496 1.00 86.31 89 THR A N 1
ATOM 720 C CA . THR A 1 89 ? 0.934 4.640 15.690 1.00 86.31 89 THR A CA 1
ATOM 721 C C . THR A 1 89 ? -0.538 4.806 15.327 1.00 86.31 89 THR A C 1
ATOM 723 O O . THR A 1 89 ? -1.378 4.018 15.757 1.00 86.31 89 THR A O 1
ATOM 726 N N . VAL A 1 90 ? -0.859 5.780 14.477 1.00 88.19 90 VAL A N 1
ATOM 727 C CA . VAL A 1 90 ? -2.246 6.059 14.088 1.00 88.19 90 VAL A CA 1
ATOM 728 C C . VAL A 1 90 ? -2.785 4.984 13.137 1.00 88.19 90 VAL A C 1
ATOM 730 O O . VAL A 1 90 ? -3.899 4.511 13.308 1.00 88.19 90 VAL A O 1
ATOM 733 N N . MET A 1 91 ? -2.012 4.537 12.149 1.00 83.19 91 MET A N 1
ATOM 734 C CA . MET A 1 91 ? -2.474 3.553 11.164 1.00 83.19 91 MET A CA 1
ATOM 735 C C . MET A 1 91 ? -2.500 2.128 11.729 1.00 83.19 91 MET A C 1
ATOM 737 O O . MET A 1 91 ? -3.465 1.400 11.510 1.00 83.19 91 MET A O 1
ATOM 741 N N . LYS A 1 92 ? -1.446 1.705 12.441 1.00 85.75 92 LYS A N 1
ATOM 742 C CA . LYS A 1 92 ? -1.313 0.320 12.917 1.00 85.75 92 LYS A CA 1
ATOM 743 C C . LYS A 1 92 ? -1.934 0.156 14.298 1.00 85.75 92 LYS A C 1
ATOM 745 O O . LYS A 1 92 ? -2.763 -0.730 14.477 1.00 85.75 92 LYS A O 1
ATOM 750 N N . TRP A 1 93 ? -1.565 0.983 15.280 1.00 92.31 93 TRP A N 1
ATOM 751 C CA . TRP A 1 93 ? -2.025 0.757 16.656 1.00 92.31 93 TRP A CA 1
ATOM 752 C C . TRP A 1 93 ? -3.485 1.140 16.831 1.00 92.31 93 TRP A C 1
ATOM 754 O O . TRP A 1 93 ? -4.244 0.335 17.363 1.00 92.31 93 TRP A O 1
ATOM 764 N N . TRP A 1 94 ? -3.914 2.313 16.352 1.00 94.56 94 TRP A N 1
ATOM 765 C CA . TRP A 1 94 ? -5.318 2.697 16.527 1.00 94.56 94 TRP A CA 1
ATOM 766 C C . TRP A 1 94 ? -6.265 1.758 15.799 1.00 94.56 94 TRP A C 1
ATOM 768 O O . TRP A 1 94 ? -7.318 1.468 16.347 1.00 94.56 94 TRP A O 1
ATOM 778 N N . GLY A 1 95 ? -5.890 1.220 14.634 1.00 92.75 95 GLY A N 1
ATOM 779 C CA . GLY A 1 95 ? -6.681 0.190 13.957 1.00 92.75 95 GLY A CA 1
ATOM 780 C C . GLY A 1 95 ? -6.951 -1.018 14.863 1.00 92.75 95 GLY A C 1
ATOM 781 O O . GLY A 1 95 ? -8.105 -1.401 15.058 1.00 92.75 95 GLY A O 1
ATOM 782 N N . TRP A 1 96 ? -5.907 -1.567 15.492 1.00 94.56 96 TRP A N 1
ATOM 783 C CA . TRP A 1 96 ? -6.041 -2.703 16.411 1.00 94.56 96 TRP A CA 1
ATOM 784 C C . TRP A 1 96 ? -6.772 -2.355 17.710 1.00 94.56 96 TRP A C 1
ATOM 786 O O . TRP A 1 96 ? -7.638 -3.115 18.143 1.00 94.56 96 TRP A O 1
ATOM 796 N N . ILE A 1 97 ? -6.462 -1.206 18.317 1.00 96.88 97 ILE A N 1
ATOM 797 C CA . ILE A 1 97 ? -7.125 -0.710 19.534 1.00 96.88 97 ILE A CA 1
ATOM 798 C C . ILE A 1 97 ? -8.617 -0.496 19.263 1.00 96.88 97 ILE A C 1
ATOM 800 O O . ILE A 1 97 ? -9.457 -0.919 20.055 1.00 96.88 97 ILE A O 1
ATOM 804 N N . TYR A 1 98 ? -8.949 0.116 18.127 1.00 96.06 98 TYR A N 1
ATOM 805 C CA . TYR A 1 98 ? -10.316 0.380 17.707 1.00 96.06 98 TYR A CA 1
ATOM 806 C C . TYR A 1 98 ? -11.083 -0.923 17.500 1.00 96.06 98 TYR A C 1
ATOM 808 O O . TYR A 1 98 ? -12.063 -1.164 18.197 1.00 96.06 98 TYR A O 1
ATOM 816 N N . VAL A 1 99 ? -10.617 -1.808 16.614 1.00 95.50 99 VAL A N 1
ATOM 817 C CA . VAL A 1 99 ? -11.309 -3.077 16.328 1.00 95.50 99 VAL A CA 1
ATOM 818 C C . VAL A 1 99 ? -11.422 -3.942 17.584 1.00 95.50 99 VAL A C 1
ATOM 820 O O . VAL A 1 99 ? -12.512 -4.419 17.904 1.00 95.50 99 VAL A O 1
ATOM 823 N N . GLY A 1 100 ? -10.329 -4.101 18.334 1.00 97.19 100 GLY A N 1
ATOM 824 C CA . GLY A 1 100 ? -10.317 -4.868 19.577 1.00 97.19 100 GLY A CA 1
ATOM 825 C C . GLY A 1 100 ? -11.292 -4.307 20.612 1.00 97.19 100 GLY A C 1
ATOM 826 O O . GLY A 1 100 ? -12.045 -5.066 21.225 1.00 97.19 100 GLY A O 1
ATOM 827 N N . GLY A 1 101 ? -11.329 -2.983 20.771 1.00 97.75 101 GLY A N 1
ATOM 828 C CA . GLY A 1 101 ? -12.205 -2.302 21.717 1.00 97.75 101 GLY A CA 1
ATOM 829 C C . GLY A 1 101 ? -13.678 -2.392 21.325 1.00 97.75 101 GLY A C 1
ATOM 830 O O . GLY A 1 101 ? -14.504 -2.758 22.159 1.00 97.75 101 GLY A O 1
ATOM 831 N N . ILE A 1 102 ? -14.012 -2.142 20.054 1.00 97.56 102 ILE A N 1
ATOM 832 C CA . ILE A 1 102 ? -15.385 -2.260 19.541 1.00 97.56 102 ILE A CA 1
ATOM 833 C C . ILE A 1 102 ? -15.911 -3.686 19.705 1.00 97.56 102 ILE A C 1
ATOM 835 O O . ILE A 1 102 ? -17.022 -3.866 20.197 1.00 97.56 102 ILE A O 1
ATOM 839 N N . VAL A 1 103 ? -15.131 -4.704 19.329 1.00 97.44 103 VAL A N 1
ATOM 840 C CA . VAL A 1 103 ? -15.574 -6.105 19.413 1.00 97.44 103 VAL A CA 1
ATOM 841 C C . VAL A 1 103 ? -15.749 -6.536 20.869 1.00 97.44 103 VAL A C 1
ATOM 843 O O . VAL A 1 103 ? -16.787 -7.092 21.228 1.00 97.44 103 VAL A O 1
ATOM 846 N N . SER A 1 104 ? -14.761 -6.263 21.725 1.00 97.88 104 SER A N 1
ATOM 847 C CA . SER A 1 104 ? -14.784 -6.714 23.120 1.00 97.88 104 SER A CA 1
ATOM 848 C C . SER A 1 104 ? -15.833 -5.980 23.963 1.00 97.88 104 SER A C 1
ATOM 850 O O . SER A 1 104 ? -16.704 -6.625 24.551 1.00 97.88 104 SER A O 1
ATOM 852 N N . LEU A 1 105 ? -15.809 -4.643 23.991 1.00 98.12 105 LEU A N 1
ATOM 853 C CA . LEU A 1 105 ? -16.787 -3.848 24.740 1.00 98.12 105 LEU A CA 1
ATOM 854 C C . LEU A 1 105 ? -18.170 -3.923 24.103 1.00 98.12 105 LEU A C 1
ATOM 856 O O . LEU A 1 105 ? -19.157 -3.988 24.827 1.00 98.12 105 LEU A O 1
ATOM 860 N N . GLY A 1 106 ? -18.262 -3.976 22.772 1.00 97.62 106 GLY A N 1
ATOM 861 C CA . GLY A 1 106 ? -19.531 -4.175 22.074 1.00 97.62 106 GLY A CA 1
ATOM 862 C C . GLY A 1 106 ? -20.212 -5.472 22.500 1.00 97.62 106 GLY A C 1
ATOM 863 O O . GLY A 1 106 ? -21.377 -5.446 22.889 1.00 97.62 106 GLY A O 1
ATOM 864 N N . ALA A 1 107 ? -19.488 -6.595 22.525 1.00 97.06 107 ALA A N 1
ATOM 865 C CA . ALA A 1 107 ? -20.039 -7.873 22.977 1.00 97.06 107 ALA A CA 1
ATOM 866 C C . ALA A 1 107 ? -20.507 -7.825 24.444 1.00 97.06 107 ALA A C 1
ATOM 868 O O . ALA A 1 107 ? -21.613 -8.272 24.762 1.00 97.06 107 ALA A O 1
ATOM 869 N N . VAL A 1 108 ? -19.697 -7.247 25.338 1.00 97.06 108 VAL A N 1
ATOM 870 C CA . VAL A 1 108 ? -20.031 -7.127 26.767 1.00 97.06 108 VAL A CA 1
ATOM 871 C C . VAL A 1 108 ? -21.255 -6.230 26.984 1.00 97.06 108 VAL A C 1
ATOM 873 O O . VAL A 1 108 ? -22.184 -6.622 27.694 1.00 97.06 108 VAL A O 1
ATOM 876 N N . CYS A 1 109 ? -21.298 -5.062 26.340 1.00 97.75 109 CYS A N 1
ATOM 877 C CA . CYS A 1 109 ? -22.384 -4.094 26.478 1.00 97.75 109 CYS A CA 1
ATOM 878 C C . CYS A 1 109 ? -23.690 -4.560 25.804 1.00 97.75 109 CYS A C 1
ATOM 880 O O . CYS A 1 109 ? -24.773 -4.293 26.325 1.00 97.75 109 CYS A O 1
ATOM 882 N N . LEU A 1 110 ? -23.636 -5.336 24.712 1.00 97.56 110 LEU A N 1
ATOM 883 C CA . LEU A 1 110 ? -24.823 -6.011 24.159 1.00 97.56 110 LEU A CA 1
ATOM 884 C C . LEU A 1 110 ? -25.421 -7.020 25.153 1.00 97.56 110 LEU A C 1
ATOM 886 O O . LEU A 1 110 ? -26.642 -7.146 25.272 1.00 97.56 110 LEU A O 1
ATOM 890 N N . GLY A 1 111 ? -24.568 -7.708 25.916 1.00 95.94 111 GLY A N 1
ATOM 891 C CA . GLY A 1 111 ? -24.972 -8.640 26.971 1.00 95.94 111 GLY A CA 1
ATOM 892 C C . GLY A 1 111 ? -25.510 -7.983 28.251 1.00 95.94 111 GLY A C 1
ATOM 893 O O . GLY A 1 111 ? -25.904 -8.708 29.174 1.00 95.94 111 GLY A O 1
ATOM 894 N N . SER A 1 112 ? -25.534 -6.645 28.317 1.00 97.12 112 SER A N 1
ATOM 895 C CA . SER A 1 112 ? -25.927 -5.865 29.495 1.00 97.12 112 SER A CA 1
ATOM 896 C C . SER A 1 112 ? -27.323 -6.195 30.001 1.00 97.12 112 SER A C 1
ATOM 898 O O . SER A 1 112 ? -28.238 -6.397 29.205 1.00 97.12 112 SER A O 1
ATOM 900 N N . SER A 1 113 ? -27.540 -6.171 31.320 1.00 96.31 113 SER A N 1
ATOM 901 C CA . SER A 1 113 ? -28.898 -6.196 31.889 1.00 96.31 113 SER A CA 1
ATOM 902 C C . SER A 1 113 ? -29.616 -4.840 31.812 1.00 96.31 113 SER A C 1
ATOM 904 O O . SER A 1 113 ? -30.834 -4.784 31.985 1.00 96.31 113 SER A O 1
ATOM 906 N N . LYS A 1 114 ? -28.901 -3.740 31.537 1.00 97.50 114 LYS A N 1
ATOM 907 C CA . LYS A 1 114 ? -29.480 -2.399 31.407 1.00 97.50 114 LYS A CA 1
ATOM 908 C C . LYS A 1 114 ? -29.856 -2.139 29.955 1.00 97.50 114 LYS A C 1
ATOM 910 O O . LYS A 1 114 ? -29.004 -2.116 29.071 1.00 97.50 114 LYS A O 1
ATOM 915 N N . MET A 1 115 ? -31.142 -1.875 29.723 1.00 96.75 115 MET A N 1
ATOM 916 C CA . MET A 1 115 ? -31.662 -1.629 28.374 1.00 96.75 115 MET A CA 1
ATOM 917 C C . MET A 1 115 ? -30.966 -0.460 27.677 1.00 96.75 115 MET A C 1
ATOM 919 O O . MET A 1 115 ? -30.669 -0.567 26.495 1.00 96.75 115 MET A O 1
ATOM 923 N N . TRP A 1 116 ? -30.669 0.624 28.399 1.00 97.31 116 TRP A N 1
ATOM 924 C CA . TRP A 1 116 ? -30.018 1.788 27.800 1.00 97.31 116 TRP A CA 1
ATOM 925 C C . TRP A 1 116 ? -28.599 1.465 27.300 1.00 97.31 116 TRP A C 1
ATOM 927 O O . TRP A 1 116 ? -28.262 1.870 26.198 1.00 97.31 116 TRP A O 1
ATOM 937 N N . ILE A 1 117 ? -27.801 0.673 28.034 1.00 97.75 117 ILE A N 1
ATOM 938 C CA . ILE A 1 117 ? -26.459 0.246 27.587 1.00 97.75 117 ILE A CA 1
ATOM 939 C C . ILE A 1 117 ? -26.585 -0.627 26.340 1.00 97.75 117 ILE A C 1
ATOM 941 O O . ILE A 1 117 ? -25.914 -0.392 25.334 1.00 97.75 117 ILE A O 1
ATOM 945 N N . ARG A 1 118 ? -27.484 -1.615 26.391 1.00 97.94 118 ARG A N 1
ATOM 946 C CA . ARG A 1 118 ? -27.701 -2.559 25.295 1.00 97.94 118 ARG A CA 1
ATOM 947 C C . ARG A 1 118 ? -28.133 -1.850 24.013 1.00 97.94 118 ARG A C 1
ATOM 949 O O . ARG A 1 118 ? -27.510 -2.041 22.974 1.00 97.94 118 ARG A O 1
ATOM 956 N N . TRP A 1 119 ? -29.176 -1.026 24.076 1.00 98.25 119 TRP A N 1
ATOM 957 C CA . TRP A 1 119 ? -29.721 -0.359 22.893 1.00 98.25 119 TRP A CA 1
ATOM 958 C C . TRP A 1 119 ? -28.808 0.745 22.366 1.00 98.25 119 TRP A C 1
ATOM 960 O O . TRP A 1 119 ? -28.639 0.839 21.153 1.00 98.25 119 TRP A O 1
ATOM 970 N N . SER A 1 120 ? -28.139 1.507 23.237 1.00 98.12 120 SER A N 1
ATOM 971 C CA . SER A 1 120 ? -27.100 2.445 22.795 1.00 98.12 120 SER A CA 1
ATOM 972 C C . SER A 1 120 ? -25.964 1.718 22.079 1.00 98.12 120 SER A C 1
ATOM 974 O O . SER A 1 120 ? -25.509 2.176 21.036 1.00 98.12 120 SER A O 1
ATOM 976 N N . THR A 1 121 ? -25.553 0.545 22.571 1.00 98.12 121 THR A N 1
ATOM 977 C CA . THR A 1 121 ? -24.547 -0.290 21.897 1.00 98.12 121 THR A CA 1
ATOM 978 C C . THR A 1 121 ? -25.019 -0.743 20.519 1.00 98.12 121 THR A C 1
ATOM 980 O O . THR A 1 121 ? -24.261 -0.628 19.562 1.00 98.12 121 THR A O 1
ATOM 983 N N . VAL A 1 122 ? -26.272 -1.194 20.382 1.00 98.19 122 VAL A N 1
ATOM 984 C CA . VAL A 1 122 ? -26.854 -1.543 19.072 1.00 98.19 122 VAL A CA 1
ATOM 985 C C . VAL A 1 122 ? -26.782 -0.355 18.112 1.00 98.19 122 VAL A C 1
ATOM 987 O O . VAL A 1 122 ? -26.298 -0.511 16.995 1.00 98.19 122 VAL A O 1
ATOM 990 N N . VAL A 1 123 ? -27.208 0.834 18.548 1.00 98.06 123 VAL A N 1
ATOM 991 C CA . VAL A 1 123 ? -27.173 2.049 17.719 1.00 98.06 123 VAL A CA 1
ATOM 992 C C . VAL A 1 123 ? -25.743 2.389 17.296 1.00 98.06 123 VAL A C 1
ATOM 994 O O . VAL A 1 123 ? -25.502 2.619 16.114 1.00 98.06 123 VAL A O 1
ATOM 997 N N . ILE A 1 124 ? -24.784 2.365 18.227 1.00 97.81 124 ILE A N 1
ATOM 998 C CA . ILE A 1 124 ? -23.368 2.627 17.932 1.00 97.81 124 ILE A CA 1
ATOM 999 C C . ILE A 1 124 ? -22.843 1.639 16.884 1.00 97.81 124 ILE A C 1
ATOM 1001 O O . ILE A 1 124 ? -22.244 2.058 15.897 1.00 97.81 124 ILE A O 1
ATOM 1005 N N . LEU A 1 125 ? -23.093 0.338 17.058 1.00 96.88 125 LEU A N 1
ATOM 1006 C CA . LEU A 1 125 ? -22.620 -0.689 16.128 1.00 96.88 125 LEU A CA 1
ATOM 1007 C C . LEU A 1 125 ? -23.272 -0.561 14.746 1.00 96.88 125 LEU A C 1
ATOM 1009 O O . LEU A 1 125 ? -22.586 -0.736 13.741 1.00 96.88 125 LEU A O 1
ATOM 1013 N N . LEU A 1 126 ? -24.559 -0.214 14.667 1.00 96.31 126 LEU A N 1
ATOM 1014 C CA . LEU A 1 126 ? -25.228 0.051 13.390 1.00 96.31 126 LEU A CA 1
ATOM 1015 C C . LEU A 1 126 ? -24.629 1.271 12.681 1.00 96.31 126 LEU A C 1
ATOM 1017 O O . LEU A 1 126 ? -24.356 1.202 11.486 1.00 96.31 126 LEU A O 1
ATOM 1021 N N . LEU A 1 127 ? -24.363 2.356 13.414 1.00 95.81 127 LEU A N 1
ATOM 1022 C CA . LEU A 1 127 ? -23.745 3.564 12.860 1.00 95.81 127 LEU A CA 1
ATOM 1023 C C . LEU A 1 127 ? -22.319 3.306 12.359 1.00 95.81 127 LEU A C 1
ATOM 1025 O O . LEU A 1 127 ? -21.965 3.762 11.275 1.00 95.81 127 LEU A O 1
ATOM 1029 N N . VAL A 1 128 ? -21.518 2.527 13.093 1.00 94.56 128 VAL A N 1
ATOM 1030 C CA . VAL A 1 128 ? -20.178 2.111 12.639 1.00 94.56 128 VAL A CA 1
ATOM 1031 C C . VAL A 1 128 ? -20.252 1.286 11.352 1.00 94.56 128 VAL A C 1
ATOM 1033 O O . VAL A 1 128 ? -19.341 1.361 10.537 1.00 94.56 128 VAL A O 1
ATOM 1036 N N . ASN A 1 129 ? -21.338 0.542 11.129 1.00 94.50 129 ASN A N 1
ATOM 1037 C CA . ASN A 1 129 ? -21.559 -0.248 9.916 1.00 94.50 129 ASN A CA 1
ATOM 1038 C C . ASN A 1 129 ? -22.223 0.533 8.769 1.00 94.50 129 ASN A C 1
ATOM 1040 O O . ASN A 1 129 ? -22.528 -0.068 7.742 1.00 94.50 129 ASN A O 1
ATOM 1044 N N . ALA A 1 130 ? -22.414 1.853 8.873 1.00 92.75 130 ALA A N 1
ATOM 1045 C CA . ALA A 1 130 ? -23.014 2.641 7.791 1.00 92.75 130 ALA A CA 1
ATOM 1046 C C . ALA A 1 130 ? -22.247 2.505 6.457 1.00 92.75 130 ALA A C 1
ATOM 1048 O O . ALA A 1 130 ? -22.865 2.461 5.394 1.00 92.75 130 ALA A O 1
ATOM 1049 N N . TYR A 1 131 ? -20.919 2.330 6.509 1.00 92.62 131 TYR A N 1
ATOM 1050 C CA . TYR A 1 131 ? -20.083 2.099 5.321 1.00 92.62 131 TYR A CA 1
ATOM 1051 C C . TYR A 1 131 ? -20.437 0.807 4.561 1.00 92.62 131 TYR A C 1
ATOM 1053 O O . TYR A 1 131 ? -20.113 0.685 3.380 1.00 92.62 131 TYR A O 1
ATOM 1061 N N . ALA A 1 132 ? -21.117 -0.155 5.201 1.00 94.88 132 ALA A N 1
ATOM 1062 C CA . ALA A 1 132 ? -21.561 -1.385 4.550 1.00 94.88 132 ALA A CA 1
ATOM 1063 C C . ALA A 1 132 ? -22.515 -1.093 3.384 1.00 94.88 132 ALA A C 1
ATOM 1065 O O . ALA A 1 132 ? -22.524 -1.841 2.410 1.00 94.88 132 ALA A O 1
ATOM 1066 N N . TYR A 1 133 ? -23.268 0.012 3.443 1.00 95.19 133 TYR A N 1
ATOM 1067 C CA . TYR A 1 133 ? -24.082 0.471 2.321 1.00 95.19 133 TYR A CA 1
ATOM 1068 C C . TYR A 1 133 ? -23.221 0.847 1.112 1.00 95.19 133 TYR A C 1
ATOM 1070 O O . TYR A 1 133 ? -23.481 0.367 0.011 1.00 95.19 133 TYR A O 1
ATOM 1078 N N . ASP A 1 134 ? -22.174 1.653 1.304 1.00 95.88 134 ASP A N 1
ATOM 1079 C CA . ASP A 1 134 ? -21.293 2.074 0.211 1.00 95.88 134 ASP A CA 1
ATOM 1080 C C . ASP A 1 134 ? -20.505 0.894 -0.361 1.00 95.88 134 ASP A C 1
ATOM 1082 O O . ASP A 1 134 ? -20.376 0.770 -1.579 1.00 95.88 134 ASP A O 1
ATOM 1086 N N . VAL A 1 135 ? -20.049 -0.021 0.500 1.00 96.00 135 VAL A N 1
ATOM 1087 C CA . VAL A 1 135 ? -19.395 -1.267 0.078 1.00 96.00 135 VAL A CA 1
ATOM 1088 C C . VAL A 1 135 ? -20.358 -2.145 -0.715 1.00 96.00 135 VAL A C 1
ATOM 1090 O O . VAL A 1 135 ? -20.001 -2.603 -1.797 1.00 96.00 135 VAL A O 1
ATOM 1093 N N . ALA A 1 136 ? -21.588 -2.352 -0.234 1.00 96.12 136 ALA A N 1
ATOM 1094 C CA . ALA A 1 136 ? -22.597 -3.132 -0.946 1.00 96.12 136 ALA A CA 1
ATOM 1095 C C . ALA A 1 136 ? -22.968 -2.476 -2.281 1.00 96.12 136 ALA A C 1
ATOM 1097 O O . ALA A 1 136 ? -23.062 -3.155 -3.301 1.00 96.12 136 ALA A O 1
ATOM 1098 N N . ARG A 1 137 ? -23.115 -1.148 -2.307 1.00 96.69 137 ARG A N 1
ATOM 1099 C CA . ARG A 1 137 ? -23.369 -0.377 -3.526 1.00 96.69 137 ARG A CA 1
ATOM 1100 C C . ARG A 1 137 ? -22.226 -0.551 -4.521 1.00 96.69 137 ARG A C 1
ATOM 1102 O O . ARG A 1 137 ? -22.478 -0.904 -5.670 1.00 96.69 137 ARG A O 1
ATOM 1109 N N . HIS A 1 138 ? -20.981 -0.353 -4.095 1.00 94.81 138 HIS A N 1
ATOM 1110 C CA . HIS A 1 138 ? -19.814 -0.559 -4.948 1.00 94.81 138 HIS A CA 1
ATOM 1111 C C . HIS A 1 138 ? -19.760 -1.999 -5.463 1.00 94.81 138 HIS A C 1
ATOM 1113 O O . HIS A 1 138 ? -19.594 -2.229 -6.656 1.00 94.81 138 HIS A O 1
ATOM 1119 N N . TRP A 1 139 ? -19.984 -2.976 -4.587 1.00 93.69 139 TRP A N 1
ATOM 1120 C CA . TRP A 1 139 ? -20.026 -4.381 -4.963 1.00 93.69 139 TRP A CA 1
ATOM 1121 C C . TRP A 1 139 ? -21.107 -4.670 -6.005 1.00 93.69 139 TRP A C 1
ATOM 1123 O O . TRP A 1 139 ? -20.841 -5.393 -6.955 1.00 93.69 139 TRP A O 1
ATOM 1133 N N . VAL A 1 140 ? -22.311 -4.112 -5.879 1.00 95.56 140 VAL A N 1
ATOM 1134 C CA . VAL A 1 140 ? -23.407 -4.337 -6.835 1.00 95.56 140 VAL A CA 1
ATOM 1135 C C . VAL A 1 140 ? -23.107 -3.689 -8.188 1.00 95.56 140 VAL A C 1
ATOM 1137 O O . VAL A 1 140 ? -23.236 -4.358 -9.213 1.00 95.56 140 VAL A O 1
ATOM 1140 N N . TYR A 1 141 ? -22.671 -2.427 -8.198 1.00 95.25 141 TYR A N 1
ATOM 1141 C CA . TYR A 1 141 ? -22.577 -1.625 -9.423 1.00 95.25 141 TYR A CA 1
ATOM 1142 C C . TYR A 1 141 ? -21.212 -1.657 -10.126 1.00 95.25 141 TYR A C 1
ATOM 1144 O O . TYR A 1 141 ? -21.134 -1.276 -11.292 1.00 95.25 141 TYR A O 1
ATOM 1152 N N . SER A 1 142 ? -20.141 -2.122 -9.478 1.00 91.94 142 SER A N 1
ATOM 1153 C CA . SER A 1 142 ? -18.834 -2.256 -10.129 1.00 91.94 142 SER A CA 1
ATOM 1154 C C . SER A 1 142 ? -18.771 -3.484 -11.034 1.00 91.94 142 SER A C 1
ATOM 1156 O O . SER A 1 142 ? -19.243 -4.579 -10.693 1.00 91.94 142 SER A O 1
ATOM 1158 N N . THR A 1 143 ? -18.124 -3.309 -12.187 1.00 88.00 143 THR A N 1
ATOM 1159 C CA . THR A 1 143 ? -17.797 -4.387 -13.123 1.00 88.00 143 THR A CA 1
ATOM 1160 C C . THR A 1 143 ? -16.858 -5.396 -12.473 1.00 88.00 143 THR A C 1
ATOM 1162 O O . THR A 1 143 ? -15.854 -5.018 -11.875 1.00 88.00 143 THR A O 1
ATOM 1165 N N . LYS A 1 144 ? -17.150 -6.688 -12.636 1.00 87.62 144 LYS A N 1
ATOM 1166 C CA . LYS A 1 144 ? -16.357 -7.786 -12.064 1.00 87.62 144 LYS A CA 1
ATOM 1167 C C . LYS A 1 144 ? -15.693 -8.575 -13.189 1.00 87.62 144 LYS A C 1
ATOM 1169 O O . LYS A 1 144 ? -15.986 -9.749 -13.387 1.00 87.62 144 LYS A O 1
ATOM 1174 N N . SER A 1 145 ? -14.837 -7.908 -13.962 1.00 83.88 145 SER A N 1
ATOM 1175 C CA . SER A 1 145 ? -14.179 -8.495 -15.142 1.00 83.88 145 SER A CA 1
ATOM 1176 C C . SER A 1 145 ? -13.353 -9.746 -14.821 1.00 83.88 145 SER A C 1
ATOM 1178 O O . SER A 1 145 ? -13.205 -10.609 -15.676 1.00 83.88 145 SER A O 1
ATOM 1180 N N . ALA A 1 146 ? -12.871 -9.868 -13.582 1.00 85.88 146 ALA A N 1
ATOM 1181 C CA . ALA A 1 146 ? -12.122 -11.017 -13.080 1.00 85.88 146 ALA A CA 1
ATOM 1182 C C . ALA A 1 146 ? -12.916 -11.862 -12.055 1.00 85.88 146 ALA A C 1
ATOM 1184 O O . ALA A 1 146 ? -12.325 -12.508 -11.192 1.00 85.88 146 ALA A O 1
ATOM 1185 N N . MET A 1 147 ? -14.257 -11.845 -12.085 1.00 87.44 147 MET A N 1
ATOM 1186 C CA . MET A 1 147 ? -15.068 -12.626 -11.138 1.00 87.44 147 MET A CA 1
ATOM 1187 C C . MET A 1 147 ? -14.771 -14.126 -11.249 1.00 87.44 147 MET A C 1
ATOM 1189 O O . MET A 1 147 ? -14.803 -14.685 -12.341 1.00 87.44 147 MET A O 1
ATOM 1193 N N . GLY A 1 148 ? -14.519 -14.779 -10.113 1.00 87.75 148 GLY A N 1
ATOM 1194 C CA . GLY A 1 148 ? -14.214 -16.214 -10.061 1.00 87.75 148 GLY A CA 1
ATOM 1195 C C . GLY A 1 148 ? -12.770 -16.576 -10.425 1.00 87.75 148 GLY A C 1
ATOM 1196 O O . GLY A 1 148 ? -12.417 -17.748 -10.359 1.00 87.75 148 GLY A O 1
ATOM 1197 N N . GLN A 1 149 ? -11.929 -15.594 -10.764 1.00 88.50 149 GLN A N 1
ATOM 1198 C CA . GLN A 1 149 ? -10.502 -15.802 -10.994 1.00 88.50 149 GLN A CA 1
ATOM 1199 C C . GLN A 1 149 ? -9.744 -15.701 -9.668 1.00 88.50 149 GLN A C 1
ATOM 1201 O O . GLN A 1 149 ? -9.903 -14.730 -8.928 1.00 88.50 149 GLN A O 1
ATOM 1206 N N . LEU A 1 150 ? -8.914 -16.701 -9.368 1.00 86.06 150 LEU A N 1
ATOM 1207 C CA . LEU A 1 150 ? -8.010 -16.679 -8.208 1.00 86.06 150 LEU A CA 1
ATOM 1208 C C . LEU A 1 150 ? -6.622 -16.135 -8.565 1.00 86.06 150 LEU A C 1
ATOM 1210 O O . LEU A 1 150 ? -5.837 -15.790 -7.684 1.00 86.06 150 LEU A O 1
ATOM 1214 N N . GLU A 1 151 ? -6.316 -16.040 -9.858 1.00 84.31 151 GLU A N 1
ATOM 1215 C CA . GLU A 1 151 ? -5.043 -15.530 -10.344 1.00 84.31 151 GLU A CA 1
ATOM 1216 C C . GLU A 1 151 ? -5.018 -13.998 -10.270 1.00 84.31 151 GLU A C 1
ATOM 1218 O O . GLU A 1 151 ? -5.791 -13.305 -10.934 1.00 84.31 151 GLU A O 1
ATOM 1223 N N . GLY A 1 152 ? -4.091 -13.450 -9.477 1.00 82.38 152 GLY A N 1
ATOM 1224 C CA . GLY A 1 152 ? -4.012 -12.009 -9.199 1.00 82.38 152 GLY A CA 1
ATOM 1225 C C . GLY A 1 152 ? -3.758 -11.110 -10.418 1.00 82.38 152 GLY A C 1
ATOM 1226 O O . GLY A 1 152 ? -3.912 -9.895 -10.310 1.00 82.38 152 GLY A O 1
ATOM 1227 N N . HIS A 1 153 ? -3.407 -11.680 -11.573 1.00 87.69 153 HIS A N 1
ATOM 1228 C CA . HIS A 1 153 ? -3.153 -10.954 -12.819 1.00 87.69 153 HIS A CA 1
ATOM 1229 C C . HIS A 1 153 ? -4.345 -10.946 -13.793 1.00 87.69 153 HIS A C 1
ATOM 1231 O O . HIS A 1 153 ? -4.275 -10.277 -14.821 1.00 87.69 153 HIS A O 1
ATOM 1237 N N . ALA A 1 154 ? -5.457 -11.621 -13.479 1.00 89.00 154 ALA A N 1
ATOM 1238 C CA . ALA A 1 154 ? -6.599 -11.754 -14.390 1.00 89.00 154 ALA A CA 1
ATOM 1239 C C . ALA A 1 154 ? -7.259 -10.413 -14.764 1.00 89.00 154 ALA A C 1
ATOM 1241 O O . ALA A 1 154 ? -7.726 -10.222 -15.887 1.00 89.00 154 ALA A O 1
ATOM 1242 N N . TRP A 1 155 ? -7.279 -9.445 -13.842 1.00 86.56 155 TRP A N 1
ATOM 1243 C CA . TRP A 1 155 ? -7.756 -8.093 -14.152 1.00 86.56 155 TRP A CA 1
ATOM 1244 C C . TRP A 1 155 ? -6.824 -7.381 -15.144 1.00 86.56 155 TRP A C 1
ATOM 1246 O O . TRP A 1 155 ? -7.291 -6.609 -15.981 1.00 86.56 155 TRP A O 1
ATOM 1256 N N . TYR A 1 156 ? -5.525 -7.679 -15.087 1.00 87.06 156 TYR A N 1
ATOM 1257 C CA . TYR A 1 156 ? -4.494 -7.066 -15.914 1.00 87.06 156 TYR A CA 1
ATOM 1258 C C . TYR A 1 156 ? -4.506 -7.628 -17.348 1.00 87.06 156 TYR A C 1
ATOM 1260 O O . TYR A 1 156 ? -4.392 -6.868 -18.309 1.00 87.06 156 TYR A O 1
ATOM 1268 N N . THR A 1 157 ? -4.747 -8.935 -17.504 1.00 90.31 157 THR A N 1
ATOM 1269 C CA . THR A 1 157 ? -4.845 -9.647 -18.799 1.00 90.31 157 THR A CA 1
ATOM 1270 C C . THR A 1 157 ? -6.242 -9.629 -19.427 1.00 90.31 157 THR A C 1
ATOM 1272 O O . THR A 1 157 ? -6.487 -10.264 -20.460 1.00 90.31 157 THR A O 1
ATOM 1275 N N . SER A 1 158 ? -7.172 -8.865 -18.848 1.00 88.44 158 SER A N 1
ATOM 1276 C CA . SER A 1 158 ? -8.454 -8.575 -19.496 1.00 88.44 158 SER A CA 1
ATOM 1277 C C . SER A 1 158 ? -8.265 -7.745 -20.780 1.00 88.44 158 SER A C 1
ATOM 1279 O O . SER A 1 158 ? -8.967 -7.975 -21.767 1.00 88.44 158 SER A O 1
ATOM 1281 N N . ASP A 1 159 ? -7.254 -6.866 -20.813 1.00 88.31 159 ASP A N 1
ATOM 1282 C CA . ASP A 1 159 ? -6.800 -6.165 -22.019 1.00 88.31 159 ASP A CA 1
ATOM 1283 C C . ASP A 1 159 ? -6.024 -7.107 -22.952 1.00 88.31 159 ASP A C 1
ATOM 1285 O O . ASP A 1 159 ? -5.118 -7.824 -22.520 1.00 88.31 159 ASP A O 1
ATOM 1289 N N . GLY A 1 160 ? -6.357 -7.089 -24.247 1.00 90.81 160 GLY A N 1
ATOM 1290 C CA . GLY A 1 160 ? -5.727 -7.967 -25.238 1.00 90.81 160 GLY A CA 1
ATOM 1291 C C . GLY A 1 160 ? -4.223 -7.737 -25.380 1.00 90.81 160 GLY A C 1
ATOM 1292 O O . GLY A 1 160 ? -3.467 -8.702 -25.399 1.00 90.81 160 GLY A O 1
ATOM 1293 N N . SER A 1 161 ? -3.779 -6.474 -25.375 1.00 92.69 161 SER A N 1
ATOM 1294 C CA . SER A 1 161 ? -2.354 -6.151 -25.545 1.00 92.69 161 SER A CA 1
ATOM 1295 C C . SER A 1 161 ? -1.538 -6.653 -24.354 1.00 92.69 161 SER A C 1
ATOM 1297 O O . SER A 1 161 ? -0.489 -7.266 -24.535 1.00 92.69 161 SER A O 1
ATOM 1299 N N . HIS A 1 162 ? -2.029 -6.432 -23.128 1.00 92.75 162 HIS A N 1
ATOM 1300 C CA . HIS A 1 162 ? -1.369 -6.938 -21.922 1.00 92.75 162 HIS A CA 1
ATOM 1301 C C . HIS A 1 162 ? -1.348 -8.467 -21.876 1.00 92.75 162 HIS A C 1
ATOM 1303 O O . HIS A 1 162 ? -0.320 -9.050 -21.540 1.00 92.75 162 HIS A O 1
ATOM 1309 N N . ARG A 1 163 ? -2.452 -9.128 -22.242 1.00 93.62 163 ARG A N 1
ATOM 1310 C CA . ARG A 1 163 ? -2.515 -10.594 -22.304 1.00 93.62 163 ARG A CA 1
ATOM 1311 C C . ARG A 1 163 ? -1.489 -11.172 -23.271 1.00 93.62 163 ARG A C 1
ATOM 1313 O O . ARG A 1 163 ? -0.798 -12.123 -22.919 1.00 93.62 163 ARG A O 1
ATOM 1320 N N . ASP A 1 164 ? -1.348 -10.582 -24.451 1.00 95.50 164 ASP A N 1
ATOM 1321 C CA . ASP A 1 164 ? -0.398 -11.072 -25.448 1.00 95.50 164 ASP A CA 1
ATOM 1322 C C . ASP A 1 164 ? 1.058 -10.809 -25.026 1.00 95.50 164 ASP A C 1
ATOM 1324 O O . ASP A 1 164 ? 1.916 -11.671 -25.213 1.00 95.50 164 ASP A O 1
ATOM 1328 N N . MET A 1 165 ? 1.332 -9.675 -24.369 1.00 96.06 165 MET A N 1
ATOM 1329 C CA . MET A 1 165 ? 2.634 -9.398 -23.745 1.00 96.06 165 MET A CA 1
ATOM 1330 C C . MET A 1 165 ? 2.978 -10.414 -22.642 1.00 96.06 165 MET A C 1
ATOM 1332 O O . MET A 1 165 ? 4.122 -10.865 -22.567 1.00 96.06 165 MET A O 1
ATOM 1336 N N . PHE A 1 166 ? 2.005 -10.804 -21.811 1.00 95.44 166 PHE A N 1
ATOM 1337 C CA . PHE A 1 166 ? 2.166 -11.867 -20.810 1.00 95.44 166 PHE A CA 1
ATOM 1338 C C . PHE A 1 166 ? 2.494 -13.204 -21.469 1.00 95.44 166 PHE A C 1
ATOM 1340 O O . PHE A 1 166 ? 3.538 -13.784 -21.187 1.00 95.44 166 PHE A O 1
ATOM 1347 N N . ASN A 1 167 ? 1.656 -13.651 -22.406 1.00 95.31 167 ASN A N 1
ATOM 1348 C CA . ASN A 1 167 ? 1.857 -14.915 -23.117 1.00 95.31 167 ASN A CA 1
ATOM 1349 C C . ASN A 1 167 ? 3.230 -14.967 -23.804 1.00 95.31 167 ASN A C 1
ATOM 1351 O O . ASN A 1 167 ? 3.915 -15.990 -23.762 1.00 95.31 167 ASN A O 1
ATOM 1355 N N . TYR A 1 168 ? 3.662 -13.847 -24.393 1.00 97.06 168 TYR A N 1
ATOM 1356 C CA . TYR A 1 168 ? 4.993 -13.726 -24.973 1.00 97.06 168 TYR A CA 1
ATOM 1357 C C . TYR A 1 168 ? 6.088 -13.931 -23.922 1.00 97.06 168 TYR A C 1
ATOM 1359 O O . TYR A 1 168 ? 6.952 -14.784 -24.112 1.00 97.06 168 TYR A O 1
ATOM 1367 N N . LEU A 1 169 ? 6.054 -13.190 -22.808 1.00 96.38 169 LEU A N 1
ATOM 1368 C CA . LEU A 1 169 ? 7.066 -13.287 -21.751 1.00 96.38 169 LEU A CA 1
ATOM 1369 C C . LEU A 1 169 ? 7.091 -14.660 -21.082 1.00 96.38 169 LEU A C 1
ATOM 1371 O O . LEU A 1 169 ? 8.173 -15.129 -20.733 1.00 96.38 169 LEU A O 1
ATOM 1375 N N . GLN A 1 170 ? 5.943 -15.313 -20.914 1.00 95.12 170 GLN A N 1
ATOM 1376 C CA . GLN A 1 170 ? 5.860 -16.660 -20.355 1.00 95.12 170 GLN A CA 1
ATOM 1377 C C . GLN A 1 170 ? 6.634 -17.679 -21.204 1.00 95.12 170 GLN A C 1
ATOM 1379 O O . GLN A 1 170 ? 7.297 -18.556 -20.654 1.00 95.12 170 GLN A O 1
ATOM 1384 N N . ALA A 1 171 ? 6.601 -17.530 -22.531 1.00 95.44 171 ALA A N 1
ATOM 1385 C CA . ALA A 1 171 ? 7.349 -18.370 -23.465 1.00 95.44 171 ALA A CA 1
ATOM 1386 C C . ALA A 1 171 ? 8.848 -18.018 -23.553 1.00 95.44 171 ALA A C 1
ATOM 1388 O O . ALA A 1 171 ? 9.631 -18.806 -24.084 1.00 95.44 171 ALA A O 1
ATOM 1389 N N . GLN A 1 172 ? 9.265 -16.848 -23.052 1.00 94.88 172 GLN A N 1
ATOM 1390 C CA . GLN A 1 172 ? 10.668 -16.438 -23.063 1.00 94.88 172 GLN A CA 1
ATOM 1391 C C . GLN A 1 172 ? 11.469 -17.051 -21.896 1.00 94.88 172 GLN A C 1
ATOM 1393 O O . GLN A 1 172 ? 10.936 -17.202 -20.789 1.00 94.88 172 GLN A O 1
ATOM 1398 N N . PRO A 1 173 ? 12.778 -17.321 -22.087 1.00 93.25 173 PRO A N 1
ATOM 1399 C CA . PRO A 1 173 ? 13.670 -17.752 -21.012 1.00 93.25 173 PRO A CA 1
ATOM 1400 C C . PRO A 1 173 ? 13.692 -16.793 -19.814 1.00 93.25 173 PRO A C 1
ATOM 1402 O O . PRO A 1 173 ? 13.333 -15.614 -19.918 1.00 93.25 173 PRO A O 1
ATOM 1405 N N . PHE A 1 174 ? 14.160 -17.288 -18.666 1.00 92.75 174 PHE A N 1
ATOM 1406 C CA . PHE A 1 174 ? 14.430 -16.438 -17.505 1.00 92.75 174 PHE A CA 1
ATOM 1407 C C . PHE A 1 174 ? 15.372 -15.283 -17.883 1.00 92.75 174 PHE A C 1
ATOM 1409 O O . PHE A 1 174 ? 16.274 -15.446 -18.703 1.00 92.75 174 PHE A O 1
ATOM 1416 N N . GLY A 1 175 ? 15.155 -14.114 -17.287 1.00 93.69 175 GLY A N 1
ATOM 1417 C CA . GLY A 1 175 ? 15.977 -12.932 -17.517 1.00 93.69 175 GLY A CA 1
ATOM 1418 C C . GLY A 1 175 ? 15.506 -1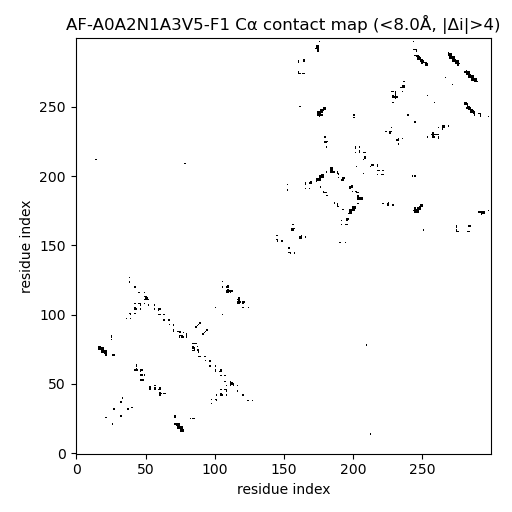1.744 -16.689 1.00 93.69 175 GLY A C 1
ATOM 1419 O O . GLY A 1 175 ? 14.467 -11.820 -16.023 1.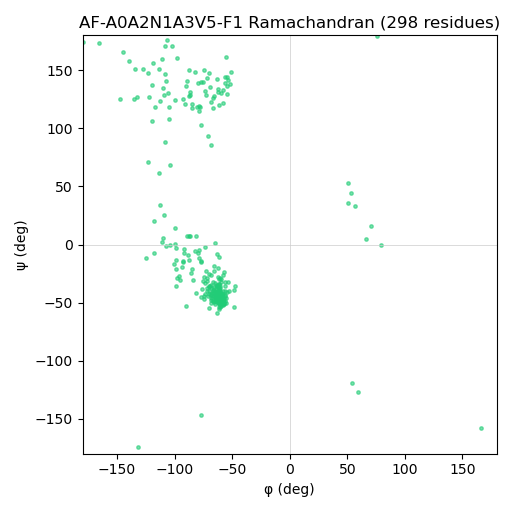00 93.69 175 GLY A O 1
ATOM 1420 N N . ILE A 1 176 ? 16.270 -10.654 -16.744 1.00 96.31 176 ILE A N 1
ATOM 1421 C CA . ILE A 1 176 ? 15.929 -9.405 -16.057 1.00 96.31 176 ILE A CA 1
ATOM 1422 C C . ILE A 1 176 ? 15.026 -8.565 -16.955 1.00 96.31 176 ILE A C 1
ATOM 1424 O O . ILE A 1 176 ? 15.294 -8.356 -18.141 1.00 96.31 176 ILE A O 1
ATOM 1428 N N . LEU A 1 177 ? 13.943 -8.084 -16.369 1.00 96.38 177 LEU A N 1
ATOM 1429 C CA . LEU A 1 177 ? 12.932 -7.265 -16.999 1.00 96.38 177 LEU A CA 1
ATOM 1430 C C . LEU A 1 177 ? 13.018 -5.846 -16.424 1.00 96.38 177 LEU A C 1
ATOM 1432 O O . LEU A 1 177 ? 13.164 -5.651 -15.218 1.00 96.38 177 LEU A O 1
ATOM 1436 N N . LEU A 1 178 ? 12.962 -4.852 -17.304 1.00 97.19 178 LEU A N 1
ATOM 1437 C CA . LEU A 1 178 ? 12.912 -3.436 -16.973 1.00 97.19 178 LEU A CA 1
ATOM 1438 C C . LEU A 1 178 ? 11.489 -2.917 -17.196 1.00 97.19 178 LEU A C 1
ATOM 1440 O O . LEU A 1 178 ? 11.005 -2.912 -18.327 1.00 97.19 178 LEU A O 1
ATOM 1444 N N . GLU A 1 179 ? 10.847 -2.434 -16.134 1.00 94.50 179 GLU A N 1
ATOM 1445 C CA . GLU A 1 179 ? 9.583 -1.685 -16.190 1.00 94.50 179 GLU A CA 1
ATOM 1446 C C . GLU A 1 179 ? 9.832 -0.224 -15.806 1.00 94.50 179 GLU A C 1
ATOM 1448 O O . GLU A 1 179 ? 10.839 0.105 -15.175 1.00 94.50 179 GLU A O 1
ATOM 1453 N N . ASN A 1 180 ? 8.921 0.666 -16.194 1.00 91.75 180 ASN A N 1
ATOM 1454 C CA . ASN A 1 180 ? 9.002 2.067 -15.801 1.00 91.75 180 ASN A CA 1
ATOM 1455 C C . ASN A 1 180 ? 8.701 2.240 -14.297 1.00 91.75 180 ASN A C 1
ATOM 1457 O O . ASN A 1 180 ? 7.879 1.523 -13.724 1.00 91.75 180 ASN A O 1
ATOM 1461 N N . VAL A 1 181 ? 9.340 3.232 -13.672 1.00 91.75 181 VAL A N 1
ATOM 1462 C CA . VAL A 1 181 ? 9.240 3.563 -12.240 1.00 91.75 181 VAL A CA 1
ATOM 1463 C C . VAL A 1 181 ? 8.792 5.030 -12.097 1.00 91.75 181 VAL A C 1
ATOM 1465 O O . VAL A 1 181 ? 9.589 5.907 -11.752 1.00 91.75 181 VAL A O 1
ATOM 1468 N N . PRO A 1 182 ? 7.523 5.344 -12.421 1.00 88.19 182 PRO A N 1
ATOM 1469 C CA . PRO A 1 182 ? 7.041 6.727 -12.501 1.00 88.19 182 PRO A CA 1
ATOM 1470 C C . PRO A 1 182 ? 6.874 7.410 -11.139 1.00 88.19 182 PRO A C 1
ATOM 1472 O O . PRO A 1 182 ? 6.910 8.632 -11.067 1.00 88.19 182 PRO A O 1
ATOM 1475 N N . ASP A 1 183 ? 6.711 6.638 -10.067 1.00 89.69 183 ASP A N 1
ATOM 1476 C CA . ASP A 1 183 ? 6.639 7.134 -8.689 1.00 89.69 183 ASP A CA 1
ATOM 1477 C C . ASP A 1 183 ? 7.575 6.293 -7.801 1.00 89.69 183 ASP A C 1
ATOM 1479 O O . ASP A 1 183 ? 8.351 5.485 -8.308 1.00 89.69 183 ASP A O 1
ATOM 1483 N N . ASN A 1 184 ? 7.568 6.497 -6.488 1.00 88.50 184 ASN A N 1
ATOM 1484 C CA . ASN A 1 184 ? 8.443 5.804 -5.548 1.00 88.50 184 ASN A CA 1
ATOM 1485 C C . ASN A 1 184 ? 7.793 4.547 -4.935 1.00 88.50 184 ASN A C 1
ATOM 1487 O O . ASN A 1 184 ? 8.517 3.693 -4.422 1.00 88.50 184 ASN A O 1
ATOM 1491 N N . ALA A 1 185 ? 6.460 4.413 -4.965 1.00 88.44 185 ALA A N 1
ATOM 1492 C CA . ALA A 1 185 ? 5.724 3.253 -4.442 1.00 88.44 185 ALA A CA 1
ATOM 1493 C C . ALA A 1 185 ? 4.261 3.189 -4.901 1.00 88.44 185 ALA A C 1
ATOM 1495 O O . ALA A 1 185 ? 3.757 4.134 -5.497 1.00 88.44 185 ALA A O 1
ATOM 1496 N N . TYR A 1 186 ? 3.586 2.076 -4.571 1.00 85.25 186 TYR A N 1
ATOM 1497 C CA . TYR A 1 186 ? 2.148 1.855 -4.791 1.00 85.25 186 TYR A CA 1
ATOM 1498 C C . TYR A 1 186 ? 1.717 2.020 -6.251 1.00 85.25 186 TYR A C 1
ATOM 1500 O O . TYR A 1 186 ? 0.612 2.460 -6.557 1.00 85.25 186 TYR A O 1
ATOM 1508 N N . MET A 1 187 ? 2.616 1.661 -7.160 1.00 87.44 187 MET A N 1
ATOM 1509 C CA . MET A 1 187 ? 2.422 1.776 -8.597 1.00 87.44 187 MET A CA 1
ATOM 1510 C C . MET A 1 187 ? 2.237 0.397 -9.214 1.00 87.44 187 MET A C 1
ATOM 1512 O O . MET A 1 187 ? 2.863 -0.570 -8.792 1.00 87.44 187 MET A O 1
ATOM 1516 N N . ASN A 1 188 ? 1.426 0.318 -10.264 1.00 85.50 188 ASN A N 1
ATOM 1517 C CA . ASN A 1 188 ? 1.334 -0.882 -11.092 1.00 85.50 188 ASN A CA 1
ATOM 1518 C C . ASN A 1 188 ? 2.656 -1.060 -11.857 1.00 85.50 188 ASN A C 1
ATOM 1520 O O . ASN A 1 188 ? 2.799 -0.539 -12.960 1.00 85.50 188 ASN A O 1
ATOM 1524 N N . SER A 1 189 ? 3.632 -1.698 -11.217 1.00 87.31 189 SER A N 1
ATOM 1525 C CA . SER A 1 189 ? 4.926 -2.093 -11.769 1.00 87.31 189 SER A CA 1
ATOM 1526 C C . SER A 1 189 ? 5.352 -3.430 -11.164 1.00 87.31 189 SER A C 1
ATOM 1528 O O . SER A 1 189 ? 4.798 -3.877 -10.158 1.00 87.31 189 SER A O 1
ATOM 1530 N N . SER A 1 190 ? 6.348 -4.069 -11.770 1.00 90.38 190 SER A N 1
ATOM 1531 C CA . SER A 1 190 ? 6.825 -5.429 -11.468 1.00 90.38 190 SER A CA 1
ATOM 1532 C C . SER A 1 190 ? 5.815 -6.541 -11.776 1.00 90.38 190 SER A C 1
ATOM 1534 O O . SER A 1 190 ? 6.076 -7.704 -11.468 1.00 90.38 190 SER A O 1
ATOM 1536 N N . ILE A 1 191 ? 4.660 -6.217 -12.368 1.00 91.00 191 ILE A N 1
ATOM 1537 C CA . ILE A 1 191 ? 3.568 -7.173 -12.593 1.00 91.00 191 ILE A CA 1
ATOM 1538 C C . ILE A 1 191 ? 3.975 -8.174 -13.682 1.00 91.00 191 ILE A C 1
ATOM 1540 O O . ILE A 1 191 ? 3.796 -9.381 -13.505 1.00 91.00 191 ILE A O 1
ATOM 1544 N N . TYR A 1 192 ? 4.576 -7.701 -14.780 1.00 94.06 192 TYR A N 1
ATOM 1545 C CA . TYR A 1 192 ? 5.033 -8.589 -15.848 1.00 94.06 192 TYR A CA 1
ATOM 1546 C C . TYR A 1 192 ? 6.125 -9.523 -15.348 1.00 94.06 192 TYR A C 1
ATOM 1548 O O . TYR A 1 192 ? 6.109 -10.706 -15.684 1.00 94.06 192 TYR A O 1
ATOM 1556 N N . ALA A 1 193 ? 7.043 -9.016 -14.525 1.00 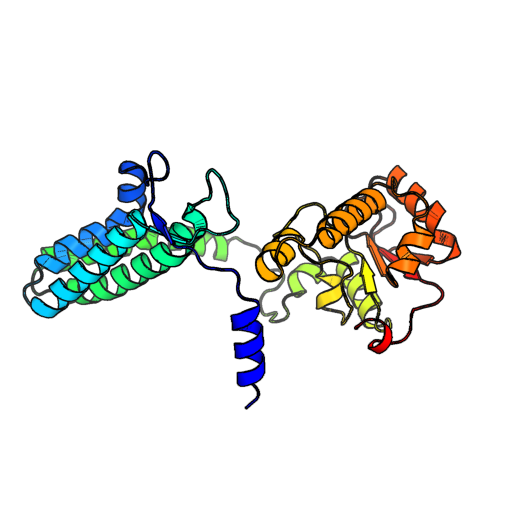93.81 193 ALA A N 1
ATOM 1557 C CA . ALA A 1 193 ? 8.097 -9.844 -13.963 1.00 93.81 193 ALA A CA 1
ATOM 1558 C C . ALA A 1 193 ? 7.551 -10.914 -13.003 1.00 93.81 193 ALA A C 1
ATOM 1560 O O . ALA A 1 193 ? 7.842 -12.102 -13.173 1.00 93.81 193 ALA A O 1
ATOM 1561 N N . LEU A 1 194 ? 6.705 -10.498 -12.052 1.00 91.56 194 LEU A N 1
ATOM 1562 C CA . LEU A 1 194 ? 6.146 -11.350 -11.001 1.00 91.56 194 LEU A CA 1
ATOM 1563 C C . LEU A 1 194 ? 5.382 -12.551 -11.567 1.00 91.56 194 LEU A C 1
ATOM 1565 O O . LEU A 1 194 ? 5.572 -13.676 -11.112 1.00 91.56 194 LEU A O 1
ATOM 1569 N N . PHE A 1 195 ? 4.533 -12.324 -12.568 1.00 92.44 195 PHE A N 1
ATOM 1570 C CA . PHE A 1 195 ? 3.649 -13.364 -13.099 1.00 92.44 195 PHE A CA 1
ATOM 1571 C C . PHE A 1 195 ? 4.232 -14.151 -14.282 1.00 92.44 195 PHE A C 1
ATOM 1573 O O . PHE A 1 195 ? 3.616 -15.121 -14.711 1.00 92.44 195 PHE A O 1
ATOM 1580 N N . ASN A 1 196 ? 5.420 -13.795 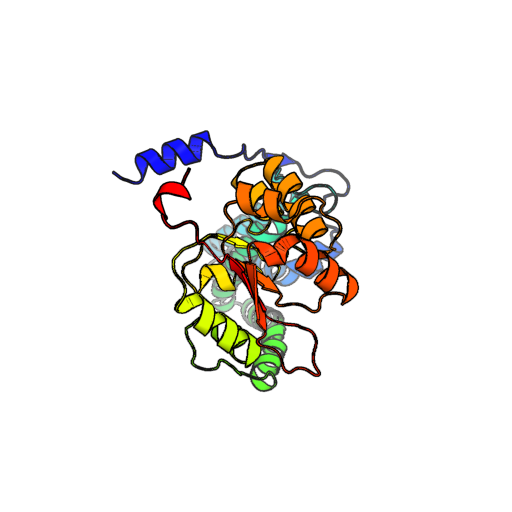-14.788 1.00 93.81 196 ASN A N 1
ATOM 1581 C CA . ASN A 1 196 ? 6.076 -14.510 -15.896 1.00 93.81 196 ASN A CA 1
ATOM 1582 C C . ASN A 1 196 ? 7.431 -15.123 -15.514 1.00 93.81 196 ASN A C 1
ATOM 1584 O O . ASN A 1 196 ? 8.245 -15.412 -16.398 1.00 93.81 196 ASN A O 1
ATOM 1588 N N . ASN A 1 197 ? 7.683 -15.317 -14.213 1.00 91.94 197 AS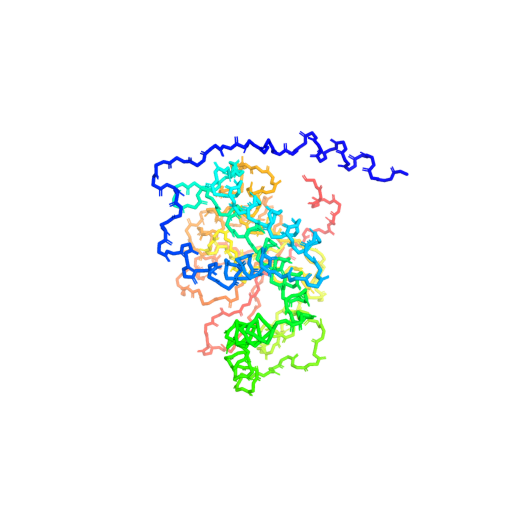N A N 1
ATOM 1589 C CA . ASN A 1 197 ? 8.936 -15.866 -13.686 1.00 91.94 197 ASN A CA 1
ATOM 1590 C C . ASN A 1 197 ? 10.166 -15.127 -14.246 1.00 91.94 197 ASN A C 1
ATOM 1592 O O . ASN A 1 197 ? 11.055 -15.731 -14.850 1.00 91.94 197 ASN A O 1
ATOM 1596 N N . LYS A 1 198 ? 10.179 -13.797 -14.123 1.00 93.94 198 LYS A N 1
ATOM 1597 C CA . LYS A 1 198 ? 11.328 -12.951 -14.477 1.00 93.94 198 LYS A CA 1
ATOM 1598 C C . LYS A 1 198 ? 11.817 -12.211 -13.237 1.00 93.94 198 LYS A C 1
ATOM 1600 O O . LYS A 1 198 ? 11.049 -11.971 -12.307 1.00 93.94 198 LYS A O 1
ATOM 1605 N N . ALA A 1 199 ? 13.085 -11.814 -13.237 1.00 93.81 199 ALA A N 1
ATOM 1606 C CA . ALA A 1 199 ? 13.578 -10.848 -12.262 1.00 93.81 199 ALA A CA 1
ATOM 1607 C C . ALA A 1 199 ? 13.185 -9.436 -12.714 1.00 93.81 199 ALA A C 1
ATOM 1609 O O . ALA A 1 199 ? 13.283 -9.127 -13.898 1.00 93.81 199 ALA A O 1
ATOM 1610 N N . ILE A 1 200 ? 12.756 -8.573 -11.795 1.00 94.81 200 ILE A N 1
ATOM 1611 C CA . ILE A 1 200 ? 12.591 -7.139 -12.065 1.00 94.81 200 ILE A CA 1
ATOM 1612 C C . ILE A 1 200 ? 13.907 -6.428 -11.740 1.00 94.81 200 ILE A C 1
ATOM 1614 O O . ILE A 1 200 ? 14.503 -6.711 -10.703 1.00 94.81 200 ILE A O 1
ATOM 1618 N N . LEU A 1 201 ? 14.359 -5.506 -12.597 1.00 95.25 201 LEU A N 1
ATOM 1619 C CA . LEU A 1 201 ? 15.574 -4.728 -12.323 1.00 95.25 201 LEU A CA 1
ATOM 1620 C C . LEU A 1 201 ? 15.430 -3.899 -11.039 1.00 95.25 201 LEU A C 1
ATOM 1622 O O . LEU A 1 201 ? 16.341 -3.850 -10.218 1.00 95.25 201 LEU A O 1
ATOM 1626 N N . LEU A 1 202 ? 14.282 -3.241 -10.873 1.00 93.69 202 LEU A N 1
ATOM 1627 C CA . LEU A 1 202 ? 13.977 -2.450 -9.691 1.00 93.69 202 LEU A CA 1
ATOM 1628 C C . LEU A 1 202 ? 12.479 -2.497 -9.378 1.00 93.69 202 LEU A C 1
ATOM 1630 O O . LEU A 1 202 ? 11.650 -2.167 -10.224 1.00 93.69 202 LEU A O 1
ATOM 1634 N N . GLY A 1 203 ? 12.149 -2.899 -8.148 1.00 91.12 203 GLY A N 1
ATOM 1635 C CA . GLY A 1 203 ? 10.796 -2.811 -7.596 1.00 91.12 203 GLY A CA 1
ATOM 1636 C C . GLY A 1 203 ? 10.442 -1.383 -7.169 1.00 91.12 203 GLY A C 1
ATOM 1637 O O . GLY A 1 203 ? 10.881 -0.408 -7.769 1.00 91.12 203 GLY A O 1
ATOM 1638 N N . TRP A 1 204 ? 9.647 -1.229 -6.108 1.00 92.50 204 TRP A N 1
ATOM 1639 C CA . TRP A 1 204 ? 9.274 0.093 -5.589 1.00 92.50 204 TRP A CA 1
ATOM 1640 C C . TRP A 1 204 ? 10.403 0.718 -4.751 1.00 92.50 204 TRP A C 1
ATOM 1642 O O . TRP A 1 204 ? 10.690 0.202 -3.664 1.00 92.50 204 TRP A O 1
ATOM 1652 N N . PRO A 1 205 ? 11.010 1.840 -5.192 1.00 90.81 205 PRO A N 1
ATOM 1653 C CA . PRO A 1 205 ? 12.182 2.414 -4.530 1.00 90.81 205 PRO A CA 1
ATOM 1654 C C . PRO A 1 205 ? 11.979 2.727 -3.045 1.00 90.81 205 PRO A C 1
ATOM 1656 O O . PRO A 1 205 ? 12.823 2.376 -2.221 1.00 90.81 205 PRO A O 1
ATOM 1659 N N . SER A 1 206 ? 10.849 3.334 -2.662 1.00 85.44 206 SER A N 1
ATOM 1660 C CA . SER A 1 206 ? 10.637 3.690 -1.254 1.00 85.44 206 SER A CA 1
ATOM 1661 C C . SER A 1 206 ? 10.367 2.476 -0.369 1.00 85.44 206 SER A C 1
ATOM 1663 O O . SER A 1 206 ? 10.746 2.505 0.796 1.00 85.44 206 SER A O 1
ATOM 1665 N N . HIS A 1 207 ? 9.787 1.393 -0.903 1.00 86.56 207 HIS A N 1
ATOM 1666 C CA . HIS A 1 207 ? 9.631 0.153 -0.138 1.00 86.56 207 HIS A CA 1
ATOM 1667 C C . HIS A 1 207 ? 10.982 -0.518 0.077 1.00 86.56 207 HIS A C 1
ATOM 1669 O O . HIS A 1 207 ? 11.273 -0.932 1.195 1.00 86.56 207 HIS A O 1
ATOM 1675 N N . LEU A 1 208 ? 11.837 -0.563 -0.950 1.00 83.56 208 LEU A N 1
ATOM 1676 C CA . LEU A 1 208 ? 13.208 -1.040 -0.781 1.00 83.56 208 LEU A CA 1
ATOM 1677 C C . LEU A 1 208 ? 13.930 -0.234 0.302 1.00 83.56 208 LEU A C 1
ATOM 1679 O O . LEU A 1 208 ? 14.515 -0.841 1.191 1.00 83.56 208 LEU A O 1
ATOM 1683 N N . ARG A 1 209 ? 13.785 1.100 0.320 1.00 76.50 209 ARG A N 1
ATOM 1684 C CA . ARG A 1 209 ? 14.325 1.936 1.405 1.00 76.50 209 ARG A CA 1
ATOM 1685 C C . ARG A 1 209 ? 13.774 1.558 2.782 1.00 76.50 209 ARG A C 1
ATOM 1687 O O . ARG A 1 209 ? 14.529 1.497 3.747 1.00 76.50 209 ARG A O 1
ATOM 1694 N N . THR A 1 210 ? 12.468 1.324 2.902 1.00 73.19 210 THR A N 1
ATOM 1695 C CA . THR A 1 210 ? 11.850 0.955 4.185 1.00 73.19 210 THR A CA 1
ATOM 1696 C C . THR A 1 210 ? 12.394 -0.363 4.738 1.00 73.19 210 THR A C 1
ATOM 1698 O O . THR A 1 210 ? 12.555 -0.477 5.950 1.00 73.19 210 THR A O 1
ATOM 1701 N N . TRP A 1 211 ? 12.686 -1.343 3.879 1.00 73.25 211 TRP A N 1
ATOM 1702 C CA . TRP A 1 211 ? 13.077 -2.691 4.312 1.00 73.25 211 TRP A CA 1
ATOM 1703 C C . TRP A 1 211 ? 14.590 -2.940 4.316 1.00 73.25 211 TRP A C 1
ATOM 1705 O O . TRP A 1 211 ? 15.062 -3.738 5.118 1.00 73.25 211 TRP A O 1
ATOM 1715 N N . HIS A 1 212 ? 15.346 -2.259 3.453 1.00 69.88 212 HIS A N 1
ATOM 1716 C CA . HIS A 1 212 ? 16.798 -2.419 3.303 1.00 69.88 212 HIS A CA 1
ATOM 1717 C C . HIS A 1 212 ? 17.602 -1.199 3.779 1.00 69.88 212 HIS A C 1
ATOM 1719 O O . HIS A 1 212 ? 18.827 -1.194 3.670 1.00 69.88 212 HIS A O 1
ATOM 1725 N N . GLY A 1 213 ? 16.937 -0.170 4.312 1.00 68.50 213 GLY A N 1
ATOM 1726 C CA . GLY A 1 213 ? 17.573 1.102 4.641 1.00 68.50 213 GLY A CA 1
ATOM 1727 C C . GLY A 1 213 ? 17.852 1.953 3.401 1.00 68.50 213 GLY A C 1
ATOM 1728 O O . GLY A 1 213 ? 17.522 1.591 2.272 1.00 68.50 213 GLY A O 1
ATOM 1729 N N . ASP A 1 214 ? 18.428 3.136 3.605 1.00 72.06 214 ASP A N 1
ATOM 1730 C CA . ASP A 1 214 ? 18.700 4.054 2.499 1.00 72.06 214 ASP A CA 1
ATOM 1731 C C . ASP A 1 214 ? 19.933 3.603 1.704 1.00 72.06 214 ASP A C 1
ATOM 1733 O O . ASP A 1 214 ? 21.072 3.770 2.139 1.00 72.06 214 ASP A O 1
ATOM 1737 N N . VAL A 1 215 ? 19.695 2.994 0.539 1.00 80.12 215 VAL A N 1
ATOM 1738 C CA . VAL A 1 215 ? 20.738 2.505 -0.370 1.00 80.12 215 VAL A CA 1
ATOM 1739 C C . VAL A 1 215 ? 20.838 3.468 -1.559 1.00 80.12 215 VAL A C 1
ATOM 1741 O O . VAL A 1 215 ? 19.955 3.444 -2.421 1.00 80.12 215 VAL A O 1
ATOM 1744 N N . PRO A 1 216 ? 21.904 4.291 -1.678 1.00 85.81 216 PRO A N 1
ATOM 1745 C CA . PRO A 1 216 ? 22.033 5.286 -2.751 1.00 85.81 216 PRO A CA 1
ATOM 1746 C C . PRO A 1 216 ? 21.874 4.711 -4.165 1.00 85.81 216 PRO A C 1
ATOM 1748 O O . PRO A 1 216 ? 21.321 5.366 -5.048 1.00 85.81 216 PRO A O 1
ATOM 1751 N N . GLN A 1 217 ? 22.296 3.457 -4.365 1.00 87.94 217 GLN A N 1
ATOM 1752 C CA . GLN A 1 217 ? 22.137 2.725 -5.622 1.00 87.94 217 GLN A CA 1
ATOM 1753 C C . GLN A 1 217 ? 20.673 2.681 -6.087 1.00 87.94 217 GLN A C 1
ATOM 1755 O O . GLN A 1 217 ? 20.413 2.896 -7.264 1.00 87.94 217 GLN A O 1
ATOM 1760 N N . VAL A 1 218 ? 19.712 2.472 -5.177 1.00 90.12 218 VAL A N 1
ATOM 1761 C CA . VAL A 1 218 ? 18.278 2.402 -5.512 1.00 90.12 218 VAL A CA 1
ATOM 1762 C C . VAL A 1 218 ? 17.806 3.710 -6.142 1.00 90.12 218 VAL A C 1
ATOM 1764 O O . VAL A 1 218 ? 17.096 3.694 -7.148 1.00 90.12 218 VAL A O 1
ATOM 1767 N N . TRP A 1 219 ? 18.231 4.851 -5.596 1.00 90.44 219 TRP A N 1
ATOM 1768 C CA . TRP A 1 219 ? 17.861 6.167 -6.115 1.00 90.44 219 TRP A CA 1
ATOM 1769 C C . TRP A 1 219 ? 18.548 6.487 -7.439 1.00 90.44 219 TRP A C 1
ATOM 1771 O O . TRP A 1 219 ? 17.902 7.009 -8.348 1.00 90.44 219 TRP A O 1
ATOM 1781 N N . ASN A 1 220 ? 19.822 6.118 -7.581 1.00 93.88 220 ASN A N 1
ATOM 1782 C CA . ASN A 1 220 ? 20.548 6.271 -8.840 1.00 93.88 220 ASN A CA 1
ATOM 1783 C C . ASN A 1 220 ? 19.894 5.444 -9.953 1.00 93.88 220 ASN A C 1
ATOM 1785 O O . ASN A 1 220 ? 19.526 5.998 -10.986 1.00 93.88 220 ASN A O 1
ATOM 1789 N N . THR A 1 221 ? 19.626 4.158 -9.706 1.00 95.00 221 THR A N 1
ATOM 1790 C CA . THR A 1 221 ? 18.925 3.287 -10.659 1.00 95.00 221 THR A CA 1
ATOM 1791 C C . THR A 1 221 ? 17.517 3.804 -10.959 1.00 95.00 221 THR A C 1
ATOM 1793 O O . THR A 1 221 ? 17.107 3.798 -12.113 1.00 95.00 221 THR A O 1
ATOM 1796 N N . THR A 1 222 ? 16.784 4.322 -9.966 1.00 95.19 222 THR A N 1
ATOM 1797 C CA . THR A 1 222 ? 15.465 4.947 -10.192 1.00 95.19 222 THR A CA 1
ATOM 1798 C C . THR A 1 222 ? 15.559 6.116 -11.174 1.00 95.19 222 THR A C 1
ATOM 1800 O O . THR A 1 222 ? 14.760 6.213 -12.107 1.00 95.19 222 THR A O 1
ATOM 1803 N N . ASN A 1 223 ? 16.534 7.006 -10.977 1.00 95.88 223 ASN A N 1
ATOM 1804 C CA . ASN A 1 223 ? 16.739 8.163 -11.843 1.00 95.88 223 ASN A CA 1
ATOM 1805 C C . ASN A 1 223 ? 17.161 7.746 -13.253 1.00 95.88 223 ASN A C 1
ATOM 1807 O O . ASN A 1 223 ? 16.640 8.294 -14.224 1.00 95.88 223 ASN A O 1
ATOM 1811 N N . ASP A 1 224 ? 18.042 6.756 -13.377 1.00 97.44 224 ASP A N 1
ATOM 1812 C CA . ASP A 1 224 ? 18.460 6.223 -14.673 1.00 97.44 224 ASP A CA 1
ATOM 1813 C C . ASP A 1 224 ? 17.290 5.586 -15.426 1.00 97.44 224 ASP A C 1
ATOM 1815 O O . ASP A 1 224 ? 17.098 5.883 -16.603 1.00 97.44 224 ASP A O 1
ATOM 1819 N N . ILE A 1 225 ? 16.451 4.794 -14.746 1.00 96.81 225 ILE A N 1
ATOM 1820 C CA . ILE A 1 225 ? 15.236 4.208 -15.333 1.00 96.81 225 ILE A CA 1
ATOM 1821 C C . ILE A 1 225 ? 14.308 5.310 -15.851 1.00 96.81 225 ILE A C 1
ATOM 1823 O O . ILE A 1 225 ? 13.854 5.250 -16.993 1.00 96.81 225 ILE A O 1
ATOM 1827 N N . ARG A 1 226 ? 14.039 6.342 -15.043 1.00 95.44 226 ARG A N 1
ATOM 1828 C CA . ARG A 1 226 ? 13.181 7.465 -15.459 1.00 95.44 226 ARG A CA 1
ATOM 1829 C C . ARG A 1 226 ? 13.765 8.185 -16.670 1.00 95.44 226 ARG A C 1
ATOM 1831 O O . ARG A 1 226 ? 13.065 8.390 -17.655 1.00 95.44 226 ARG A O 1
ATOM 1838 N N . ARG A 1 227 ? 15.066 8.486 -16.652 1.00 96.62 227 ARG A N 1
ATOM 1839 C CA . ARG A 1 227 ? 15.762 9.106 -17.790 1.00 96.62 227 ARG A CA 1
ATOM 1840 C C . ARG A 1 227 ? 15.751 8.220 -19.032 1.00 96.62 227 ARG A C 1
ATOM 1842 O O . ARG A 1 227 ? 15.631 8.758 -20.130 1.00 96.62 227 ARG A O 1
ATOM 1849 N N . PHE A 1 228 ? 15.861 6.902 -18.876 1.00 97.44 228 PHE A N 1
ATOM 1850 C CA . PHE A 1 228 ? 15.758 5.944 -19.973 1.00 97.44 228 PHE A CA 1
ATOM 1851 C C . PHE A 1 228 ? 14.377 6.030 -20.619 1.00 97.44 228 PHE A C 1
ATOM 1853 O O . PHE A 1 228 ? 14.297 6.301 -21.813 1.00 97.44 228 PHE A O 1
ATOM 1860 N N . TYR A 1 229 ? 13.299 5.912 -19.836 1.00 95.56 229 TYR A N 1
ATOM 1861 C CA . TYR A 1 229 ? 11.935 6.030 -20.363 1.00 95.56 229 TYR A CA 1
ATOM 1862 C C . TYR A 1 229 ? 11.613 7.438 -20.879 1.00 95.56 229 TYR A C 1
ATOM 1864 O O . TYR A 1 229 ? 10.770 7.584 -21.748 1.00 95.56 229 TYR A O 1
ATOM 1872 N N . GLU A 1 230 ? 12.302 8.485 -20.434 1.00 95.00 230 GLU A N 1
ATOM 1873 C CA . GLU A 1 230 ? 12.201 9.825 -21.031 1.00 95.00 230 GLU A CA 1
ATOM 1874 C C . GLU A 1 230 ? 13.009 9.994 -22.334 1.00 95.00 230 GLU A C 1
ATOM 1876 O O . GLU A 1 230 ? 12.949 11.059 -22.947 1.00 95.00 230 GLU A O 1
ATOM 1881 N N . GLY A 1 231 ? 13.790 8.993 -22.757 1.00 95.19 231 GLY A N 1
ATOM 1882 C CA . GLY A 1 231 ? 14.702 9.090 -23.904 1.00 95.19 231 GLY A CA 1
ATOM 1883 C C . GLY A 1 231 ? 15.923 9.990 -23.662 1.00 95.19 231 GLY A C 1
ATOM 1884 O O . GLY A 1 231 ? 16.586 10.402 -24.610 1.00 95.19 231 GLY A O 1
ATOM 1885 N N . LYS A 1 232 ? 16.226 10.315 -22.397 1.00 96.75 232 LYS A N 1
ATOM 1886 C CA . LYS A 1 232 ? 17.287 11.252 -21.965 1.00 96.75 232 LYS A CA 1
ATOM 1887 C C . LYS A 1 232 ? 18.497 10.570 -21.323 1.00 96.75 232 LYS A C 1
ATOM 1889 O O . LYS A 1 232 ? 19.429 11.255 -20.876 1.00 96.75 232 LYS A O 1
ATOM 1894 N N . LEU A 1 233 ? 18.472 9.246 -21.188 1.00 97.38 233 LEU A N 1
ATOM 1895 C CA . LEU A 1 233 ? 19.637 8.483 -20.758 1.00 97.38 233 LEU A CA 1
ATOM 1896 C C . LEU A 1 233 ? 20.573 8.313 -21.958 1.00 97.38 233 LEU A C 1
ATOM 1898 O O . LEU A 1 233 ? 20.178 7.764 -22.985 1.00 97.38 233 LEU A O 1
ATOM 1902 N N . ALA A 1 234 ? 21.795 8.826 -21.835 1.00 94.62 234 ALA A N 1
ATOM 1903 C CA . ALA A 1 234 ? 22.838 8.607 -22.830 1.00 94.62 234 ALA A CA 1
ATOM 1904 C C . ALA A 1 234 ? 23.377 7.174 -22.714 1.00 94.62 234 ALA A C 1
ATOM 1906 O O . ALA A 1 234 ? 23.398 6.619 -21.616 1.00 94.62 234 ALA A O 1
ATOM 1907 N N . ASN A 1 235 ? 23.845 6.601 -23.826 1.00 95.19 235 ASN A N 1
ATOM 1908 C CA . ASN A 1 235 ? 24.407 5.246 -23.889 1.00 95.19 235 ASN A CA 1
ATOM 1909 C C . ASN A 1 235 ? 23.459 4.180 -23.308 1.00 95.19 235 ASN A C 1
ATOM 1911 O O . ASN A 1 235 ? 23.866 3.300 -22.549 1.00 95.19 235 ASN A O 1
ATOM 1915 N N . SER A 1 236 ? 22.172 4.264 -23.663 1.00 97.62 236 SER A N 1
ATOM 1916 C CA . SER A 1 236 ? 21.140 3.373 -23.120 1.00 97.62 236 SER A CA 1
ATOM 1917 C C . SER A 1 236 ? 21.446 1.884 -23.346 1.00 97.62 236 SER A C 1
ATOM 1919 O O . SER A 1 236 ? 21.168 1.071 -22.468 1.00 97.62 236 SER A O 1
ATOM 1921 N N . ALA A 1 237 ? 22.048 1.515 -24.485 1.00 96.69 237 ALA A N 1
ATOM 1922 C CA . ALA A 1 237 ? 22.436 0.131 -24.775 1.00 96.69 237 ALA A CA 1
ATOM 1923 C C . ALA A 1 237 ? 23.461 -0.419 -23.764 1.00 96.69 237 ALA A C 1
ATOM 1925 O O . ALA A 1 237 ? 23.236 -1.486 -23.184 1.00 96.69 237 ALA A O 1
ATOM 1926 N N . ASP A 1 238 ? 24.521 0.346 -23.482 1.00 96.88 238 ASP A N 1
ATOM 1927 C CA . ASP A 1 238 ? 25.559 -0.023 -22.512 1.00 96.88 238 ASP A CA 1
ATOM 1928 C C . ASP A 1 238 ? 24.982 -0.136 -21.100 1.00 96.88 238 ASP A C 1
ATOM 1930 O O . ASP A 1 238 ? 25.252 -1.100 -20.382 1.00 96.88 238 ASP A O 1
ATOM 1934 N N . TRP A 1 239 ? 24.132 0.816 -20.704 1.00 97.75 239 TRP A N 1
ATOM 1935 C CA . TRP A 1 239 ? 23.488 0.792 -19.391 1.00 97.75 239 TRP A CA 1
ATOM 1936 C C . TRP A 1 239 ? 22.593 -0.442 -19.219 1.00 97.75 239 TRP A C 1
ATOM 1938 O O . TRP A 1 239 ? 22.655 -1.113 -18.185 1.00 97.75 239 TRP A O 1
ATOM 1948 N N . LEU A 1 240 ? 21.810 -0.800 -20.243 1.00 97.88 240 LEU A N 1
ATOM 1949 C CA . LEU A 1 240 ? 21.007 -2.025 -20.230 1.00 97.88 240 LEU A CA 1
ATOM 1950 C C . LEU A 1 240 ? 21.883 -3.284 -20.160 1.00 97.88 240 LEU A C 1
ATOM 1952 O O . LEU A 1 240 ? 21.502 -4.255 -19.508 1.00 97.88 240 LEU A O 1
ATOM 1956 N N . GLN A 1 241 ? 23.047 -3.282 -20.815 1.00 95.25 241 GLN A N 1
ATOM 1957 C CA . GLN A 1 241 ? 23.995 -4.393 -20.773 1.00 95.25 241 GLN A CA 1
ATOM 1958 C C . GLN A 1 241 ? 24.626 -4.564 -19.387 1.00 95.25 241 GLN A C 1
ATOM 1960 O O . GLN A 1 241 ? 24.669 -5.685 -18.884 1.00 95.25 241 GLN A O 1
ATOM 1965 N N . VAL A 1 242 ? 25.073 -3.476 -18.753 1.00 94.56 242 VAL A N 1
ATOM 1966 C CA . VAL A 1 242 ? 25.632 -3.502 -17.389 1.00 94.56 242 VAL A CA 1
ATOM 1967 C C . VAL A 1 242 ? 24.597 -4.014 -16.385 1.00 94.56 242 VAL A C 1
ATOM 1969 O O . VAL A 1 242 ? 24.920 -4.840 -15.536 1.00 94.56 242 VAL A O 1
ATOM 1972 N N . ASN A 1 243 ? 23.338 -3.597 -16.534 1.00 95.69 243 ASN A N 1
ATOM 1973 C CA . ASN A 1 243 ? 22.221 -4.059 -15.706 1.00 95.69 243 ASN A CA 1
ATOM 1974 C C . ASN A 1 243 ? 21.643 -5.416 -16.149 1.00 95.69 243 ASN A C 1
ATOM 1976 O O . ASN A 1 243 ? 20.610 -5.840 -15.632 1.00 95.69 243 ASN A O 1
ATOM 1980 N N . LYS A 1 244 ? 22.287 -6.095 -17.111 1.00 95.56 244 LYS A N 1
ATOM 1981 C CA . LYS A 1 244 ? 21.914 -7.419 -17.631 1.00 95.56 244 LYS A CA 1
ATOM 1982 C C . LYS A 1 244 ? 20.432 -7.526 -18.035 1.00 95.56 244 LYS A C 1
ATOM 1984 O O . LYS A 1 244 ? 19.810 -8.573 -17.863 1.00 95.56 244 LYS A O 1
ATOM 1989 N N . VAL A 1 245 ? 19.849 -6.455 -18.577 1.00 97.19 245 VAL A N 1
ATOM 1990 C CA . VAL A 1 245 ? 18.431 -6.423 -18.963 1.00 97.19 245 VAL A CA 1
ATOM 1991 C C . VAL A 1 245 ? 18.211 -7.275 -20.217 1.00 97.19 245 VAL A C 1
ATOM 1993 O O . VAL A 1 245 ? 18.901 -7.132 -21.222 1.00 97.19 245 VAL A O 1
ATOM 1996 N N . ASN A 1 246 ? 17.236 -8.180 -20.169 1.00 97.31 246 ASN A N 1
ATOM 1997 C CA . ASN A 1 246 ? 16.809 -8.997 -21.306 1.00 97.31 246 ASN A CA 1
ATOM 1998 C C . ASN A 1 246 ? 15.561 -8.421 -21.982 1.00 97.31 246 ASN A C 1
ATOM 2000 O O . ASN A 1 246 ? 15.421 -8.521 -23.203 1.00 97.31 246 ASN A O 1
ATOM 2004 N N . TYR A 1 247 ? 14.655 -7.846 -21.188 1.00 98.19 247 TYR A N 1
ATOM 2005 C CA . TYR A 1 247 ? 13.332 -7.417 -21.631 1.00 98.19 247 TYR A CA 1
ATOM 2006 C C . TYR A 1 247 ? 13.052 -5.997 -21.142 1.00 98.19 247 TYR A C 1
ATOM 2008 O O . TYR A 1 247 ? 13.147 -5.732 -19.948 1.00 98.19 247 TYR A O 1
ATOM 2016 N N . VAL A 1 248 ? 12.675 -5.090 -22.040 1.00 97.75 248 VAL A N 1
ATOM 2017 C CA . VAL A 1 248 ? 12.227 -3.733 -21.688 1.00 97.75 248 VAL A CA 1
ATOM 2018 C C . VAL A 1 248 ? 10.748 -3.610 -22.023 1.00 97.75 248 VAL A C 1
ATOM 2020 O O . VAL A 1 248 ? 10.358 -3.849 -23.169 1.00 97.75 248 VAL A O 1
ATOM 2023 N N . ILE A 1 249 ? 9.934 -3.246 -21.033 1.00 96.38 249 ILE A N 1
ATOM 2024 C CA . ILE A 1 249 ? 8.476 -3.208 -21.149 1.00 96.38 249 ILE A CA 1
ATOM 2025 C C . ILE A 1 249 ? 7.976 -1.791 -21.393 1.00 96.38 249 ILE A C 1
ATOM 2027 O O . ILE A 1 249 ? 8.153 -0.893 -20.577 1.00 96.38 249 ILE A O 1
ATOM 2031 N N . LEU A 1 250 ? 7.229 -1.623 -22.477 1.00 94.44 250 LEU A N 1
ATOM 2032 C CA . LEU A 1 250 ? 6.462 -0.422 -22.754 1.00 94.44 250 LEU A CA 1
ATOM 2033 C C . LEU A 1 250 ? 4.970 -0.727 -22.584 1.00 94.44 250 LEU A C 1
ATOM 2035 O O . LEU A 1 250 ? 4.299 -1.138 -23.528 1.00 94.44 250 LEU A O 1
ATOM 2039 N N . GLU A 1 251 ? 4.450 -0.575 -21.367 1.00 87.69 251 GLU A N 1
ATOM 2040 C CA . GLU A 1 251 ? 3.023 -0.808 -21.064 1.00 87.69 251 GLU A CA 1
ATOM 2041 C C . GLU A 1 251 ? 2.169 0.469 -21.103 1.00 87.69 251 GLU A C 1
ATOM 2043 O O . GLU A 1 251 ? 0.978 0.435 -21.428 1.00 87.69 251 GLU A O 1
ATOM 2048 N N . ARG A 1 252 ? 2.778 1.610 -20.772 1.00 81.56 252 ARG A N 1
ATOM 2049 C CA . ARG A 1 252 ? 2.116 2.915 -20.674 1.00 81.56 252 ARG A CA 1
ATOM 2050 C C . ARG A 1 252 ? 2.321 3.710 -21.951 1.00 81.56 252 ARG A C 1
ATOM 2052 O O . ARG A 1 252 ? 3.245 3.453 -22.717 1.00 81.56 252 ARG A O 1
ATOM 2059 N N . HIS A 1 253 ? 1.457 4.702 -22.156 1.00 76.81 253 HIS A N 1
ATOM 2060 C CA . HIS A 1 253 ? 1.674 5.671 -23.217 1.00 76.81 253 HIS A CA 1
ATOM 2061 C C . HIS A 1 253 ? 3.025 6.358 -23.007 1.00 76.81 253 HIS A C 1
ATOM 2063 O O . HIS A 1 253 ? 3.268 6.964 -21.964 1.00 76.81 253 HIS A O 1
ATOM 2069 N N . GLN A 1 254 ? 3.877 6.232 -24.014 1.00 80.25 254 GLN A N 1
ATOM 2070 C CA . GLN A 1 254 ? 5.159 6.896 -24.109 1.00 80.25 254 GLN A CA 1
ATOM 2071 C C . GLN A 1 254 ? 5.053 7.985 -25.168 1.00 80.25 254 GLN A C 1
ATOM 2073 O O . GLN A 1 254 ? 4.432 7.770 -26.213 1.00 80.25 254 GLN A O 1
ATOM 2078 N N . ASP A 1 255 ? 5.677 9.131 -24.902 1.00 85.31 255 ASP A N 1
ATOM 2079 C CA . ASP A 1 255 ? 5.860 10.160 -25.921 1.00 85.31 255 ASP A CA 1
ATOM 2080 C C . ASP A 1 255 ? 6.556 9.564 -27.158 1.00 85.31 255 ASP A C 1
ATOM 2082 O O . ASP A 1 255 ? 7.511 8.791 -27.033 1.00 85.31 255 ASP A O 1
ATOM 2086 N N . VAL A 1 256 ? 6.072 9.909 -28.354 1.00 85.62 256 VAL A N 1
ATOM 2087 C CA . VAL A 1 256 ? 6.582 9.342 -29.613 1.00 85.62 256 VAL A CA 1
ATOM 2088 C C . VAL A 1 256 ? 8.062 9.681 -29.806 1.00 85.62 256 VAL A C 1
ATOM 2090 O O . VAL A 1 256 ? 8.830 8.825 -30.238 1.00 85.62 256 VAL A O 1
ATOM 2093 N N . GLY A 1 257 ? 8.485 10.892 -29.431 1.00 90.00 257 GLY A N 1
ATOM 2094 C CA . GLY A 1 257 ? 9.886 11.300 -29.496 1.00 90.00 257 GLY A CA 1
ATOM 2095 C C . GLY A 1 257 ? 10.762 10.474 -28.559 1.00 90.00 257 GLY A C 1
ATOM 2096 O O . GLY A 1 257 ? 11.802 9.967 -28.975 1.00 90.00 257 GLY A O 1
ATOM 2097 N N . ALA A 1 258 ? 10.318 10.265 -27.318 1.00 92.69 258 ALA A N 1
ATOM 2098 C CA . ALA A 1 258 ? 11.027 9.409 -26.369 1.00 92.69 258 ALA A CA 1
ATOM 2099 C C . ALA A 1 258 ? 11.133 7.952 -26.857 1.00 92.69 258 ALA A C 1
ATOM 2101 O O . ALA A 1 258 ? 12.207 7.359 -26.759 1.00 92.69 258 ALA A O 1
ATOM 2102 N N . PHE A 1 259 ? 10.061 7.387 -27.426 1.00 93.94 259 PHE A N 1
ATOM 2103 C CA . PHE A 1 259 ? 10.092 6.043 -28.016 1.00 93.94 259 PHE A CA 1
ATOM 2104 C C . PHE A 1 259 ? 11.162 5.929 -29.104 1.00 93.94 259 PHE A C 1
ATOM 2106 O O . PHE A 1 259 ? 11.980 5.012 -29.059 1.00 93.94 259 PHE A O 1
ATOM 2113 N N . GLU A 1 260 ? 11.183 6.865 -30.056 1.00 94.38 260 GLU A N 1
ATOM 2114 C CA . GLU A 1 260 ? 12.160 6.850 -31.146 1.00 94.38 260 GLU A CA 1
ATOM 2115 C C . GLU A 1 260 ? 13.588 7.014 -30.620 1.00 94.38 260 GLU A C 1
ATOM 2117 O O . GLU A 1 260 ? 14.475 6.263 -31.019 1.00 94.38 260 GLU A O 1
ATOM 2122 N N . LEU A 1 261 ? 13.821 7.921 -29.666 1.00 95.81 261 LEU A N 1
ATOM 2123 C CA . LEU A 1 261 ? 15.138 8.106 -29.048 1.00 95.81 261 LEU A CA 1
ATOM 2124 C C . LEU A 1 261 ? 15.646 6.834 -28.360 1.00 95.81 261 LEU A C 1
ATOM 2126 O O . LEU A 1 261 ? 16.819 6.489 -28.508 1.00 95.81 261 LEU A O 1
ATOM 2130 N N . ILE A 1 262 ? 14.778 6.127 -27.633 1.00 96.38 262 ILE A N 1
ATOM 2131 C CA . ILE A 1 262 ? 15.116 4.841 -27.012 1.00 96.38 262 ILE A CA 1
ATOM 2132 C C . ILE A 1 262 ? 15.396 3.808 -28.101 1.00 96.38 262 ILE A C 1
ATOM 2134 O O . ILE A 1 262 ? 16.445 3.164 -28.088 1.00 96.38 262 ILE A O 1
ATOM 2138 N N . HIS A 1 263 ? 14.481 3.669 -29.064 1.00 96.62 263 HIS A N 1
ATOM 2139 C CA . HIS A 1 263 ? 14.578 2.661 -30.109 1.00 96.62 263 HIS A CA 1
ATOM 2140 C C . HIS A 1 263 ? 15.866 2.814 -30.919 1.00 96.62 263 HIS A C 1
ATOM 2142 O O . HIS A 1 263 ? 16.580 1.830 -31.100 1.00 96.62 263 HIS A O 1
ATOM 2148 N N . GLN A 1 264 ? 16.216 4.034 -31.337 1.00 97.12 264 GLN A N 1
ATOM 2149 C CA . GLN A 1 264 ? 17.449 4.291 -32.081 1.00 97.12 264 GLN A CA 1
ATOM 2150 C C . GLN A 1 264 ? 18.706 3.918 -31.291 1.00 97.12 264 GLN A C 1
ATOM 2152 O O . GLN A 1 264 ? 19.652 3.418 -31.893 1.00 97.12 264 GLN A O 1
ATOM 2157 N N . GLN A 1 265 ? 18.714 4.116 -29.969 1.00 97.62 265 GLN A N 1
ATOM 2158 C CA . GLN A 1 265 ? 19.864 3.782 -29.126 1.00 97.62 265 GLN A CA 1
ATOM 2159 C C . GLN A 1 265 ? 20.042 2.278 -28.890 1.00 97.62 265 GLN A C 1
ATOM 2161 O O . GLN A 1 265 ? 21.164 1.856 -28.643 1.00 97.62 265 GLN A O 1
ATOM 2166 N N . ILE A 1 266 ? 18.969 1.476 -28.921 1.00 98.06 266 ILE A N 1
ATOM 2167 C CA . ILE A 1 266 ? 19.025 0.062 -28.492 1.00 98.06 266 ILE A CA 1
ATOM 2168 C C . ILE A 1 266 ? 18.699 -0.952 -29.599 1.00 98.06 266 ILE A C 1
ATOM 2170 O O . ILE A 1 266 ? 18.844 -2.154 -29.379 1.00 98.06 266 ILE A O 1
ATOM 2174 N N . LYS A 1 267 ? 18.251 -0.513 -30.784 1.00 97.25 267 LYS A N 1
ATOM 2175 C CA . LYS A 1 267 ? 17.812 -1.390 -31.896 1.00 97.25 267 LYS A CA 1
ATOM 2176 C C . LYS A 1 267 ? 18.870 -2.388 -32.382 1.00 97.25 267 LYS A C 1
ATOM 2178 O O . LYS A 1 267 ? 18.522 -3.417 -32.967 1.00 97.25 267 LYS A O 1
ATOM 2183 N N . ASP A 1 268 ? 20.149 -2.102 -32.163 1.00 97.38 268 ASP A N 1
ATOM 2184 C CA . ASP A 1 268 ? 21.233 -2.987 -32.589 1.00 97.38 268 ASP A CA 1
ATOM 2185 C C . ASP A 1 268 ? 21.312 -4.231 -31.692 1.00 97.38 268 ASP A C 1
ATOM 2187 O O . ASP A 1 268 ? 21.487 -5.338 -32.206 1.00 97.38 268 ASP A O 1
ATOM 2191 N N . ASP A 1 269 ? 20.991 -4.092 -30.404 1.00 97.12 269 ASP A N 1
ATOM 2192 C CA . ASP A 1 269 ? 21.000 -5.181 -29.420 1.00 97.12 269 ASP A CA 1
ATOM 2193 C C . ASP A 1 269 ? 19.619 -5.786 -29.149 1.00 97.12 269 ASP A C 1
ATOM 2195 O O . ASP A 1 269 ? 19.523 -6.918 -28.667 1.00 97.12 269 ASP A O 1
ATOM 2199 N N . TYR A 1 270 ? 18.541 -5.060 -29.452 1.00 98.25 270 TYR A N 1
ATOM 2200 C CA . TYR A 1 270 ? 17.171 -5.452 -29.124 1.00 98.25 270 TYR A CA 1
ATOM 2201 C C . TYR A 1 270 ? 16.268 -5.518 -30.353 1.00 98.25 270 TYR A C 1
ATOM 2203 O O . TYR A 1 270 ? 16.388 -4.739 -31.294 1.00 98.25 270 TYR A O 1
ATOM 2211 N N . THR A 1 271 ? 15.307 -6.435 -30.313 1.00 97.81 271 THR A N 1
ATOM 2212 C CA . THR A 1 271 ? 14.217 -6.542 -31.286 1.00 97.81 271 THR A CA 1
ATOM 2213 C C . THR A 1 271 ? 12.932 -6.036 -30.650 1.00 97.81 271 THR A C 1
ATOM 2215 O O . THR A 1 271 ? 12.591 -6.441 -29.540 1.00 97.81 271 THR A O 1
ATOM 2218 N N . TRP A 1 272 ? 12.222 -5.146 -31.341 1.00 97.06 272 TRP A N 1
ATOM 2219 C CA . TRP A 1 272 ? 10.940 -4.614 -30.887 1.00 97.06 272 TRP A CA 1
ATOM 2220 C C . TRP A 1 272 ? 9.784 -5.506 -31.339 1.00 97.06 272 TRP A C 1
ATOM 2222 O O . TRP A 1 272 ? 9.634 -5.762 -32.532 1.00 97.06 272 TRP A O 1
ATOM 2232 N N . GLN A 1 273 ? 8.937 -5.912 -30.396 1.00 96.75 273 GLN A N 1
ATOM 2233 C CA . GLN A 1 273 ? 7.670 -6.579 -30.667 1.00 96.75 273 GLN A CA 1
ATOM 2234 C C . GLN A 1 273 ? 6.522 -5.711 -30.152 1.00 96.75 273 GLN A C 1
ATOM 2236 O O . GLN A 1 273 ? 6.409 -5.447 -28.953 1.00 96.75 273 GLN A O 1
ATOM 2241 N N . ARG A 1 274 ? 5.649 -5.286 -31.067 1.00 95.19 274 ARG A N 1
ATOM 2242 C CA . ARG A 1 274 ? 4.448 -4.509 -30.750 1.00 95.19 274 ARG A CA 1
ATOM 2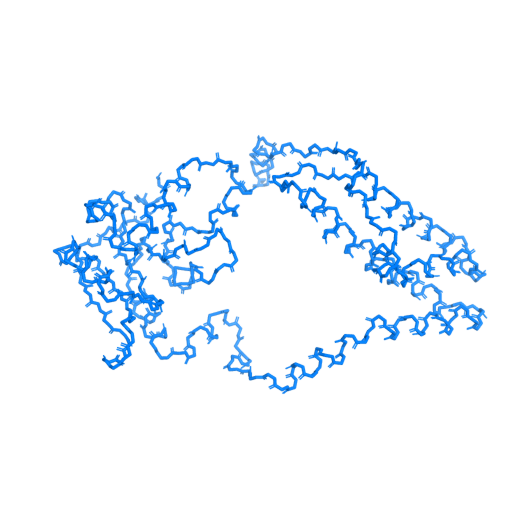243 C C . ARG A 1 274 ? 3.266 -5.435 -30.460 1.00 95.19 274 ARG A C 1
ATOM 2245 O O . ARG A 1 274 ? 3.074 -6.419 -31.169 1.00 95.19 274 ARG A O 1
ATOM 2252 N N . PHE A 1 275 ? 2.456 -5.063 -29.470 1.00 95.00 275 PHE A N 1
ATOM 2253 C CA . PHE A 1 275 ? 1.247 -5.790 -29.062 1.00 95.00 275 PHE A CA 1
ATOM 2254 C C . PHE A 1 275 ? -0.018 -4.923 -29.055 1.00 95.00 275 PHE A C 1
ATOM 2256 O O . PHE A 1 275 ? -1.119 -5.456 -28.987 1.00 95.00 275 PHE A O 1
ATOM 2263 N N . SER A 1 276 ? 0.109 -3.595 -29.167 1.00 92.19 276 SER A N 1
ATOM 2264 C CA . SER A 1 276 ? -1.048 -2.720 -29.378 1.00 92.19 276 SER A CA 1
ATOM 2265 C C . SER A 1 276 ? -1.396 -2.550 -30.864 1.00 92.19 276 SER A C 1
ATOM 2267 O O . SER A 1 276 ? -0.493 -2.522 -31.712 1.00 92.19 276 SER A O 1
ATOM 2269 N N . PRO A 1 277 ? -2.682 -2.326 -31.202 1.00 87.69 277 PRO A N 1
ATOM 2270 C CA . PRO A 1 277 ? -3.100 -1.928 -32.543 1.00 87.69 277 PRO A CA 1
ATOM 2271 C C . PRO A 1 277 ? -2.312 -0.721 -33.069 1.00 87.69 277 PRO A C 1
ATOM 2273 O O . PRO A 1 277 ? -1.917 0.165 -32.307 1.00 87.69 277 PRO A O 1
ATOM 2276 N N . GLN A 1 278 ? -2.105 -0.653 -34.386 1.00 83.00 278 GLN A N 1
ATOM 2277 C CA . GLN A 1 278 ? -1.259 0.371 -35.017 1.00 83.00 278 GLN A CA 1
ATOM 2278 C C . GLN A 1 278 ? -1.773 1.805 -34.807 1.00 83.00 278 GLN A C 1
ATOM 2280 O O . GLN A 1 278 ? -0.980 2.736 -34.735 1.00 83.00 278 GLN A O 1
ATOM 2285 N N . GLN A 1 279 ? -3.088 1.970 -34.643 1.00 80.12 279 GLN A N 1
ATOM 2286 C CA . GLN A 1 279 ? -3.748 3.259 -34.400 1.00 80.12 279 GLN A CA 1
ATOM 2287 C C . GLN A 1 279 ? -3.712 3.708 -32.927 1.00 80.12 279 GLN A C 1
ATOM 2289 O O . GLN A 1 279 ? -4.171 4.800 -32.609 1.00 80.12 279 GLN A O 1
ATOM 2294 N N . GLN A 1 280 ? -3.206 2.874 -32.016 1.00 82.06 280 GLN A N 1
ATOM 2295 C CA . GLN A 1 280 ? -3.099 3.191 -30.590 1.00 82.06 280 GLN A CA 1
ATOM 2296 C C . GLN A 1 280 ? -1.662 3.571 -30.209 1.00 82.06 280 GLN A C 1
ATOM 2298 O O . GLN A 1 280 ? -0.723 3.406 -30.990 1.00 82.06 280 GLN A O 1
ATOM 2303 N N . ALA A 1 281 ? -1.467 4.055 -28.981 1.00 83.19 281 ALA A N 1
ATOM 2304 C CA . ALA A 1 281 ? -0.131 4.217 -28.416 1.00 83.19 281 ALA A CA 1
ATOM 2305 C C . ALA A 1 281 ? 0.651 2.896 -28.489 1.00 83.19 281 ALA A C 1
ATOM 2307 O O . ALA A 1 281 ? 0.080 1.818 -28.295 1.00 83.19 281 ALA A O 1
ATOM 2308 N N . ALA A 1 282 ? 1.949 2.970 -28.785 1.00 87.69 282 ALA A N 1
ATOM 2309 C CA . ALA A 1 282 ? 2.800 1.790 -28.830 1.00 87.69 282 ALA A CA 1
ATOM 2310 C C . ALA A 1 282 ? 2.838 1.122 -27.451 1.00 87.69 282 ALA A C 1
ATOM 2312 O O . ALA A 1 282 ? 3.258 1.738 -26.477 1.00 87.69 282 ALA A O 1
ATOM 2313 N N . LYS A 1 283 ? 2.403 -0.137 -27.392 1.00 93.25 283 LYS A N 1
ATOM 2314 C CA . LYS A 1 283 ? 2.665 -1.036 -26.274 1.00 93.25 283 LYS A CA 1
ATOM 2315 C C . LYS A 1 283 ? 3.435 -2.231 -26.788 1.00 93.25 283 LYS A C 1
ATOM 2317 O O . LYS A 1 283 ? 3.102 -2.770 -27.852 1.00 93.25 283 LYS A O 1
ATOM 2322 N N . GLY A 1 284 ? 4.440 -2.645 -26.038 1.00 95.88 284 GLY A N 1
ATOM 2323 C CA . GLY A 1 284 ? 5.169 -3.847 -26.373 1.00 95.88 284 GLY A CA 1
ATOM 2324 C C . GLY A 1 284 ? 6.479 -4.017 -25.645 1.00 95.88 284 GLY A C 1
ATOM 2325 O O . GLY A 1 284 ? 6.664 -3.504 -24.543 1.00 95.88 284 GLY A O 1
ATOM 2326 N N . ILE A 1 285 ? 7.345 -4.828 -26.242 1.00 97.81 285 ILE A N 1
ATOM 2327 C CA . ILE A 1 285 ? 8.522 -5.370 -25.575 1.00 97.81 285 ILE A CA 1
ATOM 2328 C C . ILE A 1 285 ? 9.719 -5.256 -26.507 1.00 97.81 285 ILE A C 1
ATOM 2330 O O . ILE A 1 285 ? 9.701 -5.788 -27.619 1.00 97.81 285 ILE A O 1
ATOM 2334 N N . TRP A 1 286 ? 10.790 -4.620 -26.035 1.00 98.31 286 TRP A N 1
ATOM 2335 C CA . TRP A 1 286 ? 12.110 -4.826 -26.626 1.00 98.31 286 TRP A CA 1
ATOM 2336 C C . TRP A 1 286 ? 12.744 -6.059 -25.989 1.00 98.31 286 TRP A C 1
ATOM 2338 O O . TRP A 1 286 ? 12.925 -6.113 -24.774 1.00 98.31 286 TRP A O 1
ATOM 2348 N N . THR A 1 287 ? 13.081 -7.052 -26.809 1.00 98.19 287 THR A N 1
ATOM 2349 C CA . THR A 1 287 ? 13.750 -8.288 -26.383 1.00 98.19 287 THR A CA 1
ATOM 2350 C C . THR A 1 287 ? 15.185 -8.293 -26.877 1.00 98.19 287 THR A C 1
ATOM 2352 O O . THR A 1 287 ? 15.423 -8.092 -28.069 1.00 98.19 287 THR A O 1
ATOM 2355 N N . ARG A 1 288 ? 16.147 -8.533 -25.985 1.00 96.62 288 ARG A N 1
ATOM 2356 C CA . ARG A 1 288 ? 17.562 -8.605 -26.358 1.00 96.62 288 ARG A CA 1
ATOM 2357 C C . ARG A 1 288 ? 17.781 -9.758 -27.341 1.00 96.62 288 ARG A C 1
ATOM 2359 O O . ARG A 1 288 ? 17.340 -10.877 -27.091 1.00 96.62 288 ARG A O 1
ATOM 2366 N N . LYS A 1 289 ? 18.483 -9.500 -28.446 1.00 95.44 289 LYS A N 1
ATOM 2367 C CA . LYS A 1 289 ? 18.774 -10.489 -29.501 1.00 95.44 289 LYS A CA 1
ATOM 2368 C C . LYS A 1 289 ? 19.617 -11.652 -28.976 1.00 95.44 289 LYS A C 1
ATOM 2370 O O . LYS A 1 289 ? 19.428 -12.792 -29.388 1.00 95.44 289 LYS A O 1
ATOM 2375 N N . ILE A 1 290 ? 20.526 -11.362 -28.044 1.00 92.06 290 ILE A N 1
ATOM 2376 C CA . ILE A 1 290 ? 21.337 -12.353 -27.333 1.00 92.06 290 ILE A CA 1
ATOM 2377 C C . ILE A 1 290 ? 21.030 -12.236 -25.842 1.00 92.06 290 ILE A C 1
ATOM 2379 O O . ILE A 1 290 ? 21.440 -11.279 -25.188 1.00 92.06 290 ILE A O 1
ATOM 2383 N N . LEU A 1 291 ? 20.289 -13.208 -25.313 1.00 87.44 291 LEU A N 1
ATOM 2384 C CA . LEU A 1 291 ? 19.878 -13.233 -23.911 1.00 87.44 291 LEU A CA 1
ATOM 2385 C C . LEU A 1 291 ? 21.059 -13.548 -22.980 1.00 87.44 291 LEU A C 1
ATOM 2387 O O . LEU A 1 291 ? 21.876 -14.418 -23.280 1.00 87.44 291 LEU A O 1
ATOM 2391 N N . PHE A 1 292 ? 21.086 -12.910 -21.810 1.00 83.81 292 PHE A N 1
ATOM 2392 C CA . PHE A 1 292 ? 21.832 -13.391 -20.644 1.00 83.81 292 PHE A CA 1
ATOM 2393 C C . PHE A 1 292 ? 21.154 -14.675 -20.136 1.00 83.81 292 PHE A C 1
ATOM 2395 O O . PHE A 1 292 ? 19.945 -14.664 -19.913 1.00 83.81 292 PHE A O 1
ATOM 2402 N N . LYS A 1 293 ? 21.884 -15.799 -20.059 1.00 70.31 293 LYS A N 1
ATOM 2403 C CA . LYS A 1 293 ? 21.275 -17.148 -20.033 1.00 70.31 293 LYS A CA 1
ATOM 2404 C C . LYS A 1 293 ? 21.121 -17.807 -18.656 1.00 70.31 293 LYS A C 1
ATOM 2406 O O . LYS A 1 293 ? 20.381 -18.782 -18.577 1.00 70.31 293 LYS A O 1
ATOM 2411 N N . ASN A 1 294 ? 21.750 -17.315 -17.585 1.00 58.84 294 ASN A N 1
ATOM 2412 C CA . ASN A 1 294 ? 21.785 -18.058 -16.319 1.00 58.84 294 ASN A CA 1
ATOM 2413 C C . ASN A 1 294 ? 21.191 -17.285 -15.140 1.00 58.84 294 ASN A C 1
ATOM 2415 O O . ASN A 1 294 ? 21.649 -16.204 -14.782 1.00 58.84 294 ASN A O 1
ATOM 2419 N N . GLN A 1 295 ? 20.242 -17.926 -14.457 1.00 53.28 295 GLN A N 1
ATOM 2420 C CA . GLN A 1 295 ? 19.708 -17.493 -13.164 1.00 53.28 295 GLN A CA 1
ATOM 2421 C C . GLN A 1 295 ? 20.803 -17.423 -12.078 1.00 53.28 295 GLN A C 1
ATOM 2423 O O . GLN A 1 295 ? 20.736 -16.562 -11.209 1.00 53.28 295 GLN A O 1
ATOM 2428 N N . ALA A 1 296 ? 21.847 -18.258 -12.187 1.00 56.25 296 ALA A N 1
ATOM 2429 C CA . ALA A 1 296 ? 23.023 -18.241 -11.310 1.00 56.25 296 ALA A CA 1
ATOM 2430 C C . ALA A 1 296 ? 23.932 -17.007 -11.502 1.00 56.25 296 ALA A C 1
ATOM 2432 O O . ALA A 1 296 ? 24.602 -16.598 -10.559 1.00 56.25 296 ALA A O 1
ATOM 2433 N N . ASP A 1 297 ? 23.912 -16.381 -12.687 1.00 49.59 297 ASP A N 1
ATOM 2434 C CA . ASP A 1 297 ? 24.702 -15.174 -12.991 1.00 49.59 297 ASP A CA 1
ATOM 2435 C C . ASP A 1 297 ? 23.953 -13.876 -12.625 1.00 49.59 297 ASP A C 1
ATOM 2437 O O . ASP A 1 297 ? 24.518 -12.783 -12.710 1.00 49.59 297 ASP A O 1
ATOM 2441 N N . ILE A 1 298 ? 22.667 -13.986 -12.269 1.00 54.16 298 ILE A N 1
ATOM 2442 C CA . ILE A 1 298 ? 21.762 -12.874 -11.926 1.00 54.16 298 ILE A CA 1
ATOM 2443 C C . ILE A 1 298 ? 21.602 -12.730 -10.396 1.00 54.16 298 ILE A C 1
ATOM 2445 O O . ILE A 1 298 ? 21.179 -11.682 -9.924 1.00 54.16 298 ILE A O 1
ATOM 2449 N N . SER A 1 299 ? 21.966 -13.751 -9.610 1.00 47.31 299 SER A N 1
ATOM 2450 C CA . SER A 1 299 ? 21.866 -13.765 -8.139 1.00 47.31 299 SER A CA 1
ATOM 2451 C C . SER A 1 299 ? 23.095 -13.223 -7.382 1.00 47.31 299 SER A C 1
ATOM 2453 O O . SER A 1 299 ? 23.146 -13.366 -6.161 1.00 47.31 299 SER A O 1
ATOM 2455 N N . GLN A 1 300 ? 24.082 -12.651 -8.082 1.00 37.59 300 GLN A N 1
ATOM 2456 C CA . GLN A 1 300 ? 25.235 -11.935 -7.510 1.00 37.59 300 GLN A CA 1
ATOM 2457 C C . GLN A 1 300 ? 25.151 -10.453 -7.861 1.00 37.59 300 GLN A C 1
ATOM 2459 O O . GLN A 1 300 ? 25.483 -9.638 -6.977 1.00 37.59 300 GLN A O 1
#

Nearest PDB structures (foldseek):
  2cpm-assembly1_A  TM=5.370E-01  e=6.750E-01  Homo sapiens